Protein AF-A0A2V5PS67-F1 (afdb_monomer)

Secondary structure (DSSP, 8-state):
--SSTTTT-EEETTEEE-TTS-EEEEEEE-TTS-EEEEETTT-------SSTT-SSPPPGGGGGHHHHHHHHHHHHHHHHHHHHHHHEEEEEEESS-PPPTTS----THHHHTT----SS---GGG----EEE-SSS-EEEEEE-SSS-EEEE----PSPHHHHHHHHHHHHHHHHHHT--GGGT--TT--HHHHHHHHHHHHHHHHHHHHHHHHHHHHHHHHHHHHHHHHTSSPPPBTTB-TT---PPPPPPP-S-HHHHHHHHHHHHHTTSS-HHHHHHHHHSS-HHHHHHHHHHHHHHHHHHHHHHHHHH---HHHHHHHH---SSS-------PPPPPPPP-

Radius of gyration: 38.06 Å; Cα contacts (8 Å, |Δi|>4): 333; chains: 1; bounding box: 80×98×102 Å

Nearest PDB structures (foldseek):
  8hqo-assembly1_D  TM=4.189E-01  e=3.172E-02  Escherichia phage DT57C
  8vde-assembly1_P6  TM=3.430E-01  e=4.166E-01  Dubowvirus dv80alpha
  8q7d-assembly1_p  TM=3.245E-01  e=6.336E-01  Staphylococcus phage 812
  6roh-assembly1_C  TM=2.891E-01  e=8.323E+00  Saccharomyces cerevisiae S288C

Foldseek 3Di:
DCDDPLHPFDDDPQFTADPVLDGQWGWDQDPPRDTDIGGCVVDPQDEDDPDPNDRHHDQLLVVLVVLVVVLVVLVVVLVVLVVVLQQAFKEKEDQQLDDPPVFPWPFCVVVVVVDDDDPDPDDPRPDDWTWGDDPPGHIYIGHHDNDDIDIDGRDDCPVPVVVVVVSVVSVQVSCVSNVAGVCVVPVPPPDPVVVQVNLVSVQVVLVSSVVVVQVVVLVVVVVVQVVCCVVPVHPDDDPVDDPSPDGDQAAARDDDCLPVVVVVVVVCVVVVVDDCQVVCCHNPSDGSVVVVVVVVVVVVVLLVVLVVCCVVPVDDSVVSSCVVDVPDPDDPPDPPPDPDDDDDDD

pLDDT: mean 75.41, std 15.67, range [34.09, 92.81]

Sequence (346 aa):
VEDGEFKGAKIFDGVIMDRNSRAIGLRILGEGNDLQDISAFNADLAYEPRWSDQGRGIPRIAVSSLTWFDLQDIHDFTKAGVKRASNVGILIKNAEGEATNDANVITADEILDNGQEPIDGGSLSDRKVAVEELGQGGETYYLNSSEGEEMVPFHFKNPHPNTEAFIERAQRGAISSVGWFAELLDLKSTGRAPSRILTDLANQTIWARQRTGYRRWKRAVGYAIAKGMKIGQVPKNNDGFDPYLWEPGLPKPLQVDAGNDAQADRESLKLGTTTEAILAQKNHGLHRNEIKRIRAQEIRDNIALAKSIAEESGLPLERCLELIEQRSPNPIAQQQQKPAAKEPAK

Solvent-accessible surface area (backbone atoms only — not comparable to full-atom values): 20868 Å² total; per-residue (Å²): 67,92,65,70,99,55,50,77,28,50,71,53,100,48,29,28,23,44,98,82,72,43,77,53,26,37,51,44,78,46,91,88,78,45,77,45,80,42,48,43,88,84,45,81,88,89,63,68,76,90,54,97,84,58,85,69,52,74,62,45,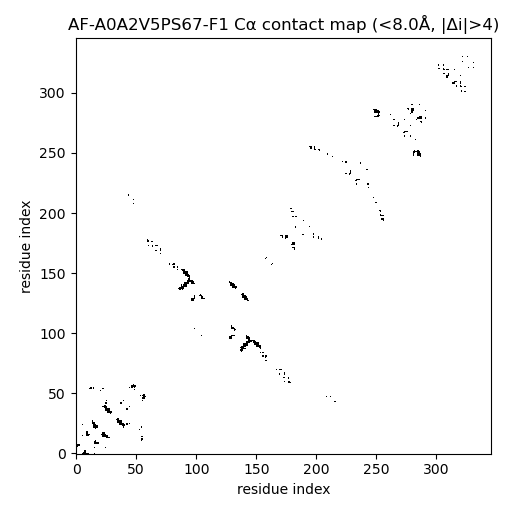60,64,79,27,43,68,59,52,51,52,52,51,52,53,50,52,52,50,52,52,49,47,55,52,48,72,39,42,49,38,33,40,26,29,68,80,8,66,67,66,92,88,53,81,61,83,49,72,71,72,57,62,76,68,74,74,80,81,93,60,99,65,76,76,82,82,69,61,73,33,58,42,77,50,99,77,81,30,36,34,41,26,36,67,26,98,76,58,76,46,81,42,73,62,80,72,67,66,89,36,75,68,55,53,55,49,50,49,53,52,50,38,56,40,38,41,43,66,67,45,61,49,59,79,79,49,56,88,88,57,53,80,69,62,50,49,55,52,36,52,54,50,40,51,51,51,47,56,52,46,59,63,45,47,61,51,49,51,51,54,52,50,50,51,50,55,51,31,34,74,75,62,80,35,82,69,75,46,103,88,44,60,84,80,80,68,77,86,65,49,76,48,60,72,74,91,55,65,69,65,53,52,52,56,50,53,50,32,46,76,72,62,80,48,53,68,54,59,47,29,18,53,76,70,33,37,44,42,68,57,56,51,51,52,52,56,47,52,52,52,51,50,52,53,51,18,48,54,50,20,71,76,69,73,47,58,52,70,61,38,40,47,73,76,48,79,85,50,101,62,75,86,73,70,83,72,80,73,77,79,80,76,79,83,83,131

Mean predicted aligned error: 15.32 Å

Structure (mmCIF, N/CA/C/O backbone):
data_AF-A0A2V5PS67-F1
#
_entry.id   AF-A0A2V5PS67-F1
#
loop_
_atom_site.group_PDB
_atom_site.id
_atom_site.type_symbol
_atom_site.label_atom_id
_atom_site.label_alt_id
_atom_site.label_comp_id
_atom_site.label_asym_id
_atom_site.label_entity_id
_atom_site.label_seq_id
_atom_site.pdbx_PDB_ins_code
_atom_site.Cartn_x
_atom_site.Cartn_y
_atom_site.Cartn_z
_atom_site.occupancy
_atom_site.B_iso_or_equiv
_atom_site.auth_seq_id
_atom_site.auth_comp_id
_atom_site.auth_asym_id
_atom_site.auth_atom_id
_atom_site.pdbx_PDB_model_num
ATOM 1 N N . VAL A 1 1 ? -15.542 -29.725 -10.218 1.00 76.25 1 VAL A N 1
ATOM 2 C CA . VAL A 1 1 ? -14.988 -30.548 -9.121 1.00 76.25 1 VAL A CA 1
ATOM 3 C C . VAL A 1 1 ? -15.577 -31.941 -9.246 1.00 76.25 1 VAL A C 1
ATOM 5 O O . VAL A 1 1 ? -16.801 -32.054 -9.291 1.00 76.25 1 VAL A O 1
ATOM 8 N N . GLU A 1 2 ? -14.733 -32.962 -9.374 1.00 74.19 2 GLU A N 1
ATOM 9 C CA . GLU A 1 2 ? -15.163 -34.340 -9.661 1.00 74.19 2 GLU A CA 1
ATOM 10 C C . GLU A 1 2 ? -15.593 -35.099 -8.396 1.00 74.19 2 GLU A C 1
ATOM 12 O O . GLU A 1 2 ? -16.614 -35.784 -8.433 1.00 74.19 2 GLU A O 1
ATOM 17 N N . ASP A 1 3 ? -14.927 -34.861 -7.258 1.00 75.69 3 ASP A N 1
ATOM 18 C CA . ASP A 1 3 ? -15.210 -35.501 -5.966 1.00 75.69 3 ASP A CA 1
ATOM 19 C C . ASP A 1 3 ? -15.031 -34.544 -4.770 1.00 75.69 3 ASP A C 1
ATOM 21 O O . ASP A 1 3 ? -14.487 -33.450 -4.910 1.00 75.69 3 ASP A O 1
ATOM 25 N N . GLY A 1 4 ? -15.514 -34.948 -3.588 1.00 81.38 4 GLY A N 1
ATOM 26 C CA . GLY A 1 4 ? -15.441 -34.169 -2.342 1.00 81.38 4 GLY A CA 1
ATOM 27 C C . GLY A 1 4 ? -16.683 -33.315 -2.044 1.00 81.38 4 GLY A C 1
ATOM 28 O O . GLY A 1 4 ? -17.718 -33.438 -2.700 1.00 81.38 4 GLY A O 1
ATOM 29 N N . GLU A 1 5 ? -16.580 -32.437 -1.039 1.00 81.38 5 GLU A N 1
ATOM 30 C CA . GLU A 1 5 ? -17.681 -31.581 -0.545 1.00 81.38 5 GLU A CA 1
ATOM 31 C C . GLU A 1 5 ? -18.246 -30.647 -1.631 1.00 81.38 5 GLU A C 1
ATOM 33 O O . GLU A 1 5 ? -19.424 -30.297 -1.616 1.00 81.38 5 GLU A O 1
ATOM 38 N N . PHE A 1 6 ? -17.428 -30.295 -2.626 1.00 86.06 6 PHE A N 1
ATOM 39 C CA . PHE A 1 6 ? -17.796 -29.383 -3.710 1.00 86.06 6 PHE A CA 1
ATOM 40 C C . PHE A 1 6 ? -18.158 -30.089 -5.024 1.00 86.06 6 PHE A C 1
ATOM 42 O O . PHE A 1 6 ? -18.120 -29.462 -6.086 1.00 86.06 6 PHE A O 1
ATOM 49 N N . LYS A 1 7 ? -18.482 -31.387 -4.997 1.00 86.00 7 LYS A N 1
ATOM 50 C CA . LYS A 1 7 ? -18.793 -32.174 -6.201 1.00 86.00 7 LYS A CA 1
ATOM 51 C C . LYS A 1 7 ? -19.848 -31.495 -7.085 1.00 86.00 7 LYS A C 1
ATOM 53 O O . LYS A 1 7 ? -20.908 -31.082 -6.624 1.00 86.00 7 LYS A O 1
ATOM 58 N N . GLY A 1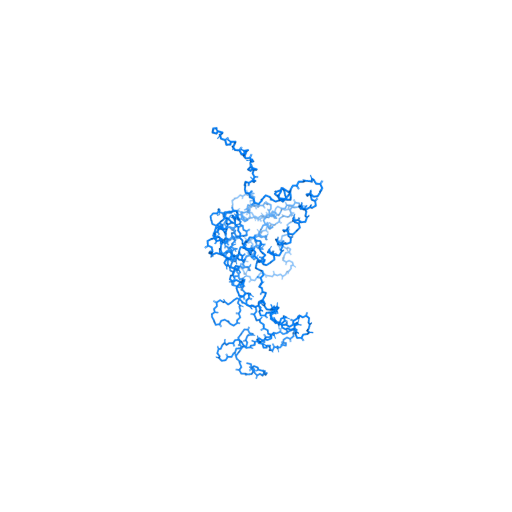 8 ? -19.550 -31.380 -8.380 1.00 84.88 8 GLY A N 1
ATOM 59 C CA . GLY A 1 8 ? -20.424 -30.727 -9.363 1.00 84.88 8 GLY A CA 1
ATOM 60 C C . GLY A 1 8 ? -20.312 -29.197 -9.435 1.00 84.88 8 GLY A C 1
ATOM 61 O O . GLY A 1 8 ? -20.903 -28.596 -10.333 1.00 84.88 8 GLY A O 1
ATOM 62 N N . ALA A 1 9 ? -19.529 -28.555 -8.562 1.00 89.00 9 ALA A N 1
ATOM 63 C CA . ALA A 1 9 ? -19.221 -27.129 -8.661 1.00 89.00 9 ALA A CA 1
ATOM 64 C C . ALA A 1 9 ? -18.224 -26.833 -9.797 1.00 89.00 9 ALA A C 1
ATOM 66 O O . ALA A 1 9 ? -17.384 -27.674 -10.152 1.00 89.00 9 ALA A O 1
ATOM 67 N N . LYS A 1 10 ? -18.291 -25.620 -10.357 1.00 89.44 10 LYS A N 1
ATOM 68 C CA . LYS A 1 10 ? -17.344 -25.147 -11.380 1.00 89.44 10 LYS A CA 1
ATOM 69 C C . LYS A 1 10 ? -16.094 -24.584 -10.709 1.00 89.44 10 LYS A C 1
ATOM 71 O O . LYS A 1 10 ? -16.182 -24.012 -9.630 1.00 89.44 10 LYS A O 1
ATOM 76 N N . ILE A 1 11 ? -14.938 -24.737 -11.349 1.00 89.00 11 ILE A N 1
ATOM 77 C CA . ILE A 1 11 ? -13.674 -24.162 -10.874 1.00 89.00 11 ILE A CA 1
ATOM 78 C C . ILE A 1 11 ? -13.176 -23.178 -11.922 1.00 89.00 11 ILE A C 1
ATOM 80 O O . ILE A 1 11 ? -13.188 -23.496 -13.108 1.00 89.00 11 ILE A O 1
ATOM 84 N N . PHE A 1 12 ? -12.732 -22.009 -11.476 1.00 87.00 12 PHE A N 1
ATOM 85 C CA . PHE A 1 12 ? -12.104 -20.994 -12.314 1.00 87.00 12 PHE A CA 1
ATOM 86 C C . PHE A 1 12 ? -10.938 -20.374 -11.542 1.00 87.00 12 PHE A C 1
ATOM 88 O O . PHE A 1 12 ? -11.132 -19.919 -10.416 1.00 87.00 12 PHE A O 1
ATOM 95 N N . ASP A 1 13 ? -9.728 -20.404 -12.102 1.00 83.69 13 ASP A N 1
ATOM 96 C CA . ASP A 1 13 ? -8.507 -19.833 -11.504 1.00 83.69 13 ASP A CA 1
ATOM 97 C C . ASP A 1 13 ? -8.255 -20.214 -10.028 1.00 83.69 13 ASP A C 1
ATOM 99 O O . ASP A 1 13 ? -7.767 -19.419 -9.216 1.00 83.69 13 ASP A O 1
ATOM 103 N N . GLY A 1 14 ? -8.594 -21.456 -9.664 1.00 87.12 14 GLY A N 1
ATOM 104 C CA . GLY A 1 14 ? -8.456 -21.986 -8.301 1.00 87.12 14 GLY A CA 1
ATOM 105 C C . GLY A 1 14 ? -9.576 -21.581 -7.334 1.00 87.12 14 GLY A C 1
ATOM 106 O O . GLY A 1 14 ? -9.510 -21.914 -6.155 1.00 87.12 14 GLY A O 1
ATOM 107 N N . VAL A 1 15 ? -10.620 -20.897 -7.805 1.00 90.31 15 VAL A N 1
ATOM 108 C CA . VAL A 1 15 ? -11.820 -20.570 -7.026 1.00 90.31 15 VAL A CA 1
ATOM 109 C C . VAL A 1 15 ? -12.952 -21.505 -7.426 1.00 90.31 15 VAL A C 1
ATOM 111 O O . VAL A 1 15 ? -13.279 -21.652 -8.604 1.00 90.31 15 VAL A O 1
ATOM 114 N N . ILE A 1 16 ? -13.553 -22.147 -6.431 1.00 91.75 16 ILE A N 1
ATOM 115 C CA . ILE A 1 16 ? -14.688 -23.047 -6.605 1.00 91.75 16 ILE A CA 1
ATOM 116 C C . ILE A 1 16 ? -15.966 -22.220 -6.494 1.00 91.75 16 ILE A C 1
ATOM 118 O O . ILE A 1 16 ? -16.183 -21.526 -5.496 1.00 91.75 16 ILE A O 1
ATOM 122 N N . MET A 1 17 ? -16.810 -22.293 -7.519 1.00 91.00 17 MET A N 1
ATOM 123 C CA . MET A 1 17 ? -18.031 -21.509 -7.653 1.00 91.00 17 MET A CA 1
ATOM 124 C C . MET A 1 17 ? -19.282 -22.379 -7.739 1.00 91.00 17 MET A C 1
ATOM 126 O O . MET A 1 17 ? -19.315 -23.401 -8.430 1.00 91.00 17 MET A O 1
ATOM 130 N N . ASP A 1 18 ? -20.338 -21.911 -7.080 1.00 89.62 18 ASP A N 1
ATOM 131 C CA . ASP A 1 18 ? -21.690 -22.449 -7.232 1.00 89.62 18 ASP A CA 1
ATOM 132 C C . ASP A 1 18 ? -22.306 -22.049 -8.594 1.00 89.62 18 ASP A C 1
ATOM 134 O O . ASP A 1 18 ? -21.769 -21.215 -9.326 1.00 89.62 18 ASP A O 1
ATOM 138 N N . ARG A 1 19 ? -23.475 -22.601 -8.933 1.00 86.19 19 ARG A N 1
ATOM 139 C CA . ARG A 1 19 ? -24.254 -22.314 -10.150 1.00 86.19 19 ARG A CA 1
ATOM 140 C C . ARG A 1 19 ? -24.546 -20.825 -10.354 1.00 86.19 19 ARG A C 1
ATOM 142 O O . ARG A 1 19 ? -24.673 -20.390 -11.492 1.00 86.19 19 ARG A O 1
ATOM 149 N N . ASN A 1 20 ? -24.608 -20.058 -9.266 1.00 86.62 20 ASN A N 1
ATOM 150 C CA . ASN A 1 20 ? -24.820 -18.608 -9.269 1.00 86.62 20 ASN A CA 1
ATOM 151 C C . ASN A 1 20 ? -23.510 -17.790 -9.311 1.00 86.62 20 ASN A C 1
ATOM 153 O O . ASN A 1 20 ? -23.520 -16.619 -8.935 1.00 86.62 20 ASN A O 1
ATOM 157 N N . SER A 1 21 ? -22.375 -18.400 -9.672 1.00 84.38 21 SER A N 1
ATOM 158 C CA . SER A 1 21 ? -21.042 -17.767 -9.703 1.00 84.38 21 SER A CA 1
ATOM 159 C C . SER A 1 21 ? -20.587 -17.176 -8.361 1.00 84.38 21 SER A C 1
ATOM 161 O O . SER A 1 21 ? -19.807 -16.229 -8.303 1.00 84.38 21 SER A O 1
ATOM 163 N N . ARG A 1 22 ? -21.074 -17.731 -7.245 1.00 85.25 22 ARG A N 1
ATOM 164 C CA . ARG A 1 22 ? -20.631 -17.352 -5.895 1.00 85.25 22 ARG A CA 1
ATOM 165 C C . ARG A 1 22 ? -19.455 -18.225 -5.481 1.00 85.25 22 ARG A C 1
ATOM 167 O O . ARG A 1 22 ? -19.545 -19.444 -5.607 1.00 85.25 22 ARG A O 1
ATOM 174 N N . ALA A 1 23 ? -18.394 -17.618 -4.953 1.00 87.81 23 ALA A N 1
ATOM 175 C CA . ALA A 1 23 ? -17.249 -18.347 -4.416 1.00 87.81 23 ALA A CA 1
ATOM 176 C C . ALA A 1 23 ? -17.651 -19.133 -3.154 1.00 87.81 23 ALA A C 1
ATOM 178 O O . ALA A 1 23 ? -18.039 -18.539 -2.147 1.00 87.81 23 ALA A O 1
ATOM 179 N N . ILE A 1 24 ? -17.558 -20.461 -3.222 1.00 90.62 24 ILE A N 1
ATOM 180 C CA . ILE A 1 24 ? -17.893 -21.395 -2.131 1.00 90.62 24 ILE A CA 1
ATOM 181 C C . ILE A 1 24 ? -16.659 -22.098 -1.557 1.00 90.62 24 ILE A C 1
ATOM 183 O O . ILE A 1 24 ? -16.682 -22.547 -0.413 1.00 90.62 24 ILE A O 1
ATOM 187 N N . GLY A 1 25 ? -15.559 -22.137 -2.309 1.00 91.31 25 GLY A N 1
ATOM 188 C CA . GLY A 1 25 ? -14.311 -22.753 -1.877 1.00 91.31 25 GLY A CA 1
ATOM 189 C C . GLY A 1 25 ? -13.107 -22.266 -2.672 1.00 91.31 25 GLY A C 1
ATOM 190 O O . GLY A 1 25 ? -13.237 -21.557 -3.672 1.00 91.31 25 GLY A O 1
ATOM 191 N N . LEU A 1 26 ? -11.928 -22.652 -2.209 1.00 91.56 26 LEU A N 1
ATOM 192 C CA . LEU A 1 26 ? -10.635 -22.390 -2.823 1.00 91.56 26 LEU A CA 1
ATOM 193 C C . LEU A 1 26 ? -9.915 -23.720 -3.001 1.00 91.56 26 LEU A C 1
ATOM 195 O O . LEU A 1 26 ? -9.886 -24.530 -2.081 1.00 91.56 26 LEU A O 1
ATOM 199 N N . ARG A 1 27 ? -9.311 -23.916 -4.167 1.00 90.50 27 ARG A N 1
ATOM 200 C CA . ARG A 1 27 ? -8.404 -25.026 -4.434 1.00 90.50 27 ARG A CA 1
ATOM 201 C C . ARG A 1 27 ? -6.979 -24.527 -4.270 1.00 90.50 27 ARG A C 1
ATOM 203 O O . ARG A 1 27 ? -6.533 -23.667 -5.031 1.00 90.50 27 ARG A O 1
ATOM 210 N N . ILE A 1 28 ? -6.290 -25.046 -3.265 1.00 88.56 28 ILE A N 1
ATOM 211 C CA . ILE A 1 28 ? -4.896 -24.720 -2.976 1.00 88.56 28 ILE A CA 1
ATOM 212 C C . ILE A 1 28 ? -4.026 -25.873 -3.469 1.00 88.56 28 ILE A C 1
ATOM 214 O O . ILE A 1 28 ? -4.320 -27.038 -3.207 1.00 88.56 28 ILE A O 1
ATOM 218 N N . LEU A 1 29 ? -2.976 -25.527 -4.209 1.00 89.56 29 LEU A N 1
ATOM 219 C CA . LEU A 1 29 ? -1.935 -26.458 -4.625 1.00 89.56 29 LEU A CA 1
ATOM 220 C C . LEU A 1 29 ? -0.883 -26.523 -3.512 1.00 89.56 29 LEU A C 1
ATOM 222 O O . LEU A 1 29 ? -0.309 -25.492 -3.156 1.00 89.56 29 LEU A O 1
ATOM 226 N N . GLY A 1 30 ? -0.675 -27.708 -2.948 1.00 84.94 30 GLY A N 1
ATOM 227 C CA . GLY A 1 30 ? 0.396 -27.996 -2.001 1.00 84.94 30 GLY A CA 1
ATOM 228 C C . GLY A 1 30 ? 1.729 -28.278 -2.696 1.00 84.94 30 GLY A C 1
ATOM 229 O O . GLY A 1 30 ? 1.821 -28.360 -3.924 1.00 84.94 30 GLY A O 1
ATOM 230 N N . GLU A 1 31 ? 2.780 -28.446 -1.897 1.00 80.31 31 GLU A N 1
ATOM 231 C CA . GLU A 1 31 ? 4.065 -28.944 -2.389 1.00 80.31 31 GLU A CA 1
ATOM 232 C C . GLU A 1 31 ? 3.882 -30.387 -2.888 1.00 80.31 31 GLU A C 1
ATOM 234 O O . GLU A 1 31 ? 3.388 -31.235 -2.154 1.00 80.31 31 GLU A O 1
ATOM 239 N N . GLY A 1 32 ? 4.232 -30.665 -4.150 1.00 80.38 32 GLY A N 1
ATOM 240 C CA . GLY A 1 32 ? 4.088 -32.002 -4.748 1.00 80.38 32 GLY A CA 1
ATOM 241 C C . GLY A 1 32 ? 2.852 -32.225 -5.631 1.00 80.38 32 GLY A C 1
ATOM 242 O O . GLY A 1 32 ? 2.568 -33.366 -5.972 1.00 80.38 32 GLY A O 1
ATOM 243 N N . ASN A 1 33 ? 2.154 -31.162 -6.051 1.00 80.56 33 ASN A N 1
ATOM 244 C CA . ASN A 1 33 ? 0.907 -31.210 -6.841 1.00 80.56 33 ASN A CA 1
ATOM 245 C C . ASN A 1 33 ? -0.323 -31.763 -6.104 1.00 80.56 33 ASN A C 1
ATOM 247 O O . ASN A 1 33 ? -1.362 -31.992 -6.729 1.00 80.56 33 ASN A O 1
ATOM 251 N N . ASP A 1 34 ? -0.251 -31.901 -4.783 1.00 86.75 34 ASP A N 1
ATOM 252 C CA . ASP A 1 34 ? -1.418 -32.244 -3.982 1.00 86.75 34 ASP A CA 1
ATOM 253 C C . ASP A 1 34 ? -2.443 -31.107 -4.030 1.00 86.75 34 ASP A C 1
ATOM 255 O O . ASP A 1 34 ? -2.136 -29.937 -3.788 1.00 86.75 34 ASP A O 1
ATOM 259 N N . LEU A 1 35 ? -3.685 -31.445 -4.371 1.00 86.69 35 LEU A N 1
ATOM 260 C CA . LEU A 1 35 ? -4.786 -30.492 -4.451 1.00 86.69 35 LEU A CA 1
ATOM 261 C C . LEU A 1 35 ? -5.630 -30.586 -3.186 1.00 86.69 35 LEU A C 1
ATOM 263 O O . LEU A 1 35 ? -6.224 -31.627 -2.906 1.00 86.69 35 LEU A O 1
ATOM 267 N N . GLN A 1 36 ? -5.736 -29.477 -2.458 1.00 88.06 36 GLN A N 1
ATOM 268 C CA . GLN A 1 36 ? -6.613 -29.371 -1.301 1.00 88.06 36 GLN A CA 1
ATOM 269 C C . GLN A 1 36 ? -7.729 -28.362 -1.563 1.00 88.06 36 GLN A C 1
ATOM 271 O O . GLN A 1 36 ? -7.484 -27.174 -1.786 1.00 88.06 36 GLN A O 1
ATOM 276 N N . ASP A 1 37 ? -8.969 -28.836 -1.484 1.00 90.75 37 ASP A N 1
ATOM 277 C CA . ASP A 1 37 ? -10.151 -27.985 -1.558 1.00 90.75 37 ASP A CA 1
ATOM 278 C C . ASP A 1 37 ? -10.540 -27.521 -0.149 1.00 90.75 37 ASP A C 1
ATOM 280 O O . ASP A 1 37 ? -10.793 -28.323 0.749 1.00 90.75 37 ASP A O 1
ATOM 284 N N . ILE A 1 38 ? -10.581 -26.205 0.054 1.00 90.06 38 ILE A N 1
ATOM 285 C CA . ILE A 1 38 ? -10.892 -25.560 1.329 1.00 90.06 38 ILE A CA 1
ATOM 286 C C . ILE A 1 38 ? -12.151 -24.716 1.169 1.00 90.06 38 ILE A C 1
ATOM 288 O O . ILE A 1 38 ? -12.284 -23.922 0.241 1.00 90.06 38 ILE A O 1
ATOM 292 N N . SER A 1 39 ? -13.072 -24.843 2.120 1.00 89.56 39 SER A N 1
ATOM 293 C CA . SER A 1 39 ? -14.287 -24.032 2.159 1.00 89.56 39 SER A CA 1
ATOM 294 C C . SER A 1 39 ? -14.000 -22.538 2.346 1.00 89.56 39 SER A C 1
ATOM 296 O O . SER A 1 39 ? -13.188 -22.149 3.189 1.00 89.56 39 SER A O 1
ATOM 298 N N . ALA A 1 40 ? -14.739 -21.680 1.635 1.00 85.62 40 ALA A N 1
ATOM 299 C CA . ALA A 1 40 ? -14.666 -20.219 1.771 1.00 85.62 40 ALA A CA 1
ATOM 300 C C . ALA A 1 40 ? -15.131 -19.712 3.156 1.00 85.62 40 ALA A C 1
ATOM 302 O O . ALA A 1 40 ? -14.932 -18.547 3.519 1.00 85.62 40 ALA A O 1
ATOM 303 N N . PHE A 1 41 ? -15.741 -20.583 3.967 1.00 82.62 41 PHE A N 1
ATOM 304 C CA . PHE A 1 41 ? -15.976 -20.307 5.384 1.00 82.62 41 PHE A CA 1
ATOM 305 C C . PHE A 1 41 ? -14.671 -20.288 6.188 1.00 82.62 41 PHE A C 1
ATOM 307 O O . PHE A 1 41 ? -14.502 -19.413 7.041 1.00 82.62 41 PHE A O 1
ATOM 314 N N . ASN A 1 42 ? -13.746 -21.195 5.866 1.00 84.81 42 ASN A N 1
ATOM 315 C CA . ASN A 1 42 ? -12.487 -21.404 6.582 1.00 84.81 42 ASN A CA 1
ATOM 316 C C . ASN A 1 42 ? -11.314 -20.608 5.992 1.00 84.81 42 ASN A C 1
ATOM 318 O O . ASN A 1 42 ? -10.306 -20.429 6.671 1.00 84.81 42 ASN A O 1
ATOM 322 N N . ALA A 1 43 ? -11.445 -20.105 4.763 1.00 85.06 43 ALA A N 1
ATOM 323 C CA . ALA A 1 43 ? -10.434 -19.287 4.103 1.00 85.06 43 ALA A CA 1
ATOM 324 C C . ALA A 1 43 ? -11.046 -18.029 3.470 1.00 85.06 43 ALA A C 1
ATOM 326 O O . ALA A 1 43 ? -12.147 -18.063 2.925 1.00 85.06 43 ALA A O 1
ATOM 327 N N . ASP A 1 44 ? -10.320 -16.911 3.524 1.00 83.62 44 ASP A N 1
ATOM 328 C CA . ASP A 1 44 ? -10.710 -15.650 2.888 1.00 83.62 44 ASP A CA 1
ATOM 329 C C . ASP A 1 44 ? -9.680 -15.269 1.818 1.00 83.62 44 ASP A C 1
ATOM 331 O O . ASP A 1 44 ? -8.516 -15.019 2.128 1.00 83.62 44 ASP A O 1
ATOM 335 N N . LEU A 1 45 ? -10.094 -15.221 0.547 1.00 85.38 45 LEU A N 1
ATOM 336 C CA . LEU A 1 45 ? -9.185 -14.878 -0.548 1.00 85.38 45 LEU A CA 1
ATOM 337 C C . LEU A 1 45 ? -8.963 -13.364 -0.619 1.00 85.38 45 LEU A C 1
ATOM 339 O O . LEU A 1 45 ? -9.804 -12.628 -1.137 1.00 85.38 45 LEU A O 1
ATOM 343 N N . ALA A 1 46 ? -7.817 -12.935 -0.094 1.00 84.75 46 ALA A N 1
ATOM 344 C CA . ALA A 1 46 ? -7.097 -11.667 -0.262 1.00 84.75 46 ALA A CA 1
ATOM 345 C C . ALA A 1 46 ? -7.054 -11.048 -1.671 1.00 84.75 46 ALA A C 1
ATOM 347 O O . ALA A 1 46 ? -6.064 -11.279 -2.354 1.00 84.75 46 ALA A O 1
ATOM 348 N N . TYR A 1 47 ? -8.034 -10.260 -2.133 1.00 86.00 47 TYR A N 1
ATOM 349 C CA . TYR A 1 47 ? -7.891 -9.547 -3.413 1.00 86.00 47 TYR A CA 1
ATOM 350 C C . TYR A 1 47 ? -8.720 -8.263 -3.564 1.00 86.00 47 TYR A C 1
ATOM 352 O O . TYR A 1 47 ? -9.692 -8.034 -2.834 1.00 86.00 47 TYR A O 1
ATOM 360 N N . GLU A 1 48 ? -8.310 -7.449 -4.540 1.00 82.31 48 GLU A N 1
ATOM 361 C CA . GLU A 1 48 ? -8.972 -6.223 -4.986 1.00 82.31 48 GLU A CA 1
ATOM 362 C C . GLU A 1 48 ? -9.760 -6.498 -6.287 1.00 82.31 48 GLU A C 1
ATOM 364 O O . GLU A 1 48 ? -9.138 -6.752 -7.321 1.00 82.31 48 GLU A O 1
ATOM 369 N N . PRO A 1 49 ? -11.107 -6.515 -6.255 1.00 81.88 49 PRO A N 1
ATOM 370 C CA . PRO A 1 49 ? -11.922 -6.785 -7.438 1.00 81.88 49 PRO A CA 1
ATOM 371 C C . PRO A 1 49 ? -11.905 -5.593 -8.400 1.00 81.88 49 PRO A C 1
ATOM 373 O O . PRO A 1 49 ? -12.123 -4.454 -7.983 1.00 81.88 49 PRO A O 1
ATOM 376 N N . ARG A 1 50 ? -11.694 -5.858 -9.692 1.00 81.50 50 ARG A N 1
ATOM 377 C CA . ARG A 1 50 ? -11.786 -4.850 -10.763 1.00 81.50 50 ARG A CA 1
ATOM 378 C C . ARG A 1 50 ? -13.106 -4.936 -11.527 1.00 81.50 50 ARG A C 1
ATOM 380 O O . ARG A 1 50 ? -13.619 -3.914 -11.975 1.00 81.50 50 ARG A O 1
ATOM 387 N N . TRP A 1 51 ? -13.652 -6.143 -11.637 1.00 83.62 51 TRP A N 1
ATOM 388 C CA . TRP A 1 51 ? -14.922 -6.436 -12.298 1.00 83.62 51 TRP A CA 1
ATOM 389 C C . TRP A 1 51 ? -15.875 -7.157 -11.347 1.00 83.62 51 TRP A C 1
ATOM 391 O O . TRP A 1 51 ? -15.455 -7.729 -10.340 1.00 83.62 51 TRP A O 1
ATOM 401 N N . SER A 1 52 ? -17.172 -7.100 -11.644 1.00 80.19 52 SER A N 1
ATOM 402 C CA . SER A 1 52 ? -18.227 -7.662 -10.791 1.00 80.19 52 SER A CA 1
ATOM 403 C C . SER A 1 52 ? -18.275 -9.191 -10.785 1.00 80.19 52 SER A C 1
ATOM 405 O O . SER A 1 52 ? -18.808 -9.775 -9.847 1.00 80.19 52 SER A O 1
ATOM 407 N N . ASP A 1 53 ? -17.744 -9.833 -11.820 1.00 79.94 53 ASP A N 1
ATOM 408 C CA . ASP A 1 53 ? -17.748 -11.282 -12.051 1.00 79.94 53 ASP A CA 1
ATOM 409 C C . ASP A 1 53 ? -16.411 -11.955 -11.701 1.00 79.94 53 ASP A C 1
ATOM 411 O O . ASP A 1 53 ? -16.235 -13.160 -11.876 1.00 79.94 53 ASP A O 1
ATOM 415 N N . GLN A 1 54 ? -15.458 -11.186 -11.177 1.00 81.88 54 GLN A N 1
ATOM 416 C CA . GLN A 1 54 ? -14.116 -11.668 -10.904 1.00 81.88 54 GLN A CA 1
ATOM 417 C C . GLN A 1 54 ? -14.085 -12.557 -9.651 1.00 81.88 54 GLN A C 1
ATOM 419 O O . GLN A 1 54 ? -14.360 -12.099 -8.547 1.00 81.88 54 GLN A O 1
ATOM 424 N N . GLY A 1 55 ? -13.692 -13.826 -9.803 1.00 80.94 55 GLY A N 1
ATOM 425 C CA . GLY A 1 55 ? -13.499 -14.747 -8.673 1.00 80.94 55 GLY A CA 1
ATOM 426 C C . GLY A 1 55 ? -12.181 -14.537 -7.914 1.00 80.94 55 GLY A C 1
ATOM 427 O O . GLY A 1 55 ? -12.107 -14.811 -6.716 1.00 80.94 55 GLY A O 1
ATOM 428 N N . ARG A 1 56 ? -11.147 -14.022 -8.595 1.00 86.44 56 ARG A N 1
ATOM 429 C CA . ARG A 1 56 ? -9.773 -13.856 -8.091 1.00 86.44 56 ARG A CA 1
ATOM 430 C C . ARG A 1 56 ? -9.142 -12.582 -8.639 1.00 86.44 56 ARG A C 1
ATOM 432 O O . ARG A 1 56 ? -9.301 -12.278 -9.815 1.00 86.44 56 ARG A O 1
ATOM 439 N N . GLY A 1 57 ? -8.396 -11.850 -7.815 1.00 86.75 57 GLY A N 1
ATOM 440 C CA . GLY A 1 57 ? -7.738 -10.620 -8.261 1.00 86.75 57 GLY A CA 1
ATOM 441 C C . GLY A 1 57 ? -6.535 -10.871 -9.159 1.00 86.75 57 GLY A C 1
ATOM 442 O O . GLY A 1 57 ? -5.798 -11.840 -8.983 1.00 86.75 57 GLY A O 1
ATOM 443 N N . ILE A 1 58 ? -6.320 -9.941 -10.084 1.00 87.12 58 ILE A N 1
ATOM 444 C CA . ILE A 1 58 ? -5.124 -9.887 -10.922 1.00 87.12 58 ILE A CA 1
ATOM 445 C C . ILE A 1 58 ? -4.101 -8.993 -10.212 1.00 87.12 58 ILE A C 1
ATOM 447 O O . ILE A 1 58 ? -4.448 -7.866 -9.840 1.00 87.12 58 ILE A O 1
ATOM 451 N N . PRO A 1 59 ? -2.851 -9.448 -10.009 1.00 86.62 59 PRO A N 1
ATOM 452 C CA . PRO A 1 59 ? -1.808 -8.599 -9.453 1.00 86.62 59 PRO A CA 1
ATOM 453 C C . PRO A 1 59 ? -1.619 -7.352 -10.320 1.00 86.62 59 PRO A C 1
ATOM 455 O O . PRO A 1 59 ? -1.438 -7.451 -11.529 1.00 86.62 59 PRO A O 1
ATOM 458 N N . ARG A 1 60 ? -1.626 -6.165 -9.709 1.00 85.56 60 ARG A N 1
ATOM 459 C CA . ARG A 1 60 ? -1.509 -4.896 -10.449 1.00 85.56 60 ARG A CA 1
ATOM 460 C C . ARG A 1 60 ? -0.214 -4.792 -11.265 1.00 85.56 60 ARG A C 1
ATOM 462 O O . ARG A 1 60 ? -0.241 -4.309 -12.389 1.00 85.56 60 ARG A O 1
ATOM 469 N N . ILE A 1 61 ? 0.886 -5.327 -10.732 1.00 86.69 61 ILE A N 1
ATOM 470 C CA . ILE A 1 61 ? 2.189 -5.386 -11.417 1.00 86.69 61 ILE A CA 1
ATOM 471 C C . ILE A 1 61 ? 2.125 -6.278 -12.666 1.00 86.69 61 ILE A C 1
ATOM 473 O O . ILE A 1 61 ? 2.783 -5.990 -13.659 1.00 86.69 61 ILE A O 1
ATOM 477 N N . ALA A 1 62 ? 1.291 -7.327 -12.663 1.00 88.31 62 ALA A N 1
ATOM 478 C CA . ALA A 1 62 ? 1.194 -8.241 -13.800 1.00 88.31 62 ALA A CA 1
ATOM 479 C C . ALA A 1 62 ? 0.712 -7.530 -15.077 1.00 88.31 62 ALA A C 1
ATOM 481 O O . ALA A 1 62 ? 1.120 -7.910 -16.170 1.00 88.31 62 ALA A O 1
ATOM 482 N N . VAL A 1 63 ? -0.082 -6.459 -14.937 1.00 86.88 63 VAL A N 1
ATOM 483 C CA . VAL A 1 63 ? -0.611 -5.661 -16.057 1.00 86.88 63 VAL A CA 1
ATOM 484 C C . VAL A 1 63 ? 0.497 -4.959 -16.854 1.00 86.88 63 VAL A C 1
ATOM 486 O O . VAL A 1 63 ? 0.314 -4.702 -18.037 1.00 86.88 63 VAL A O 1
ATOM 489 N N . SER A 1 64 ? 1.643 -4.667 -16.233 1.00 90.19 64 SER A N 1
ATOM 490 C CA . SER A 1 64 ? 2.798 -4.014 -16.871 1.00 90.19 64 SER A CA 1
ATOM 491 C C . SER A 1 64 ? 4.055 -4.884 -16.878 1.00 90.19 64 SER A C 1
ATOM 493 O O . SER A 1 64 ? 5.148 -4.380 -17.116 1.00 90.19 64 SER A O 1
ATOM 495 N N . SER A 1 65 ? 3.920 -6.185 -16.613 1.00 91.25 65 SER A N 1
ATOM 496 C CA . SER A 1 65 ? 5.056 -7.110 -16.488 1.00 91.25 65 SER A CA 1
ATOM 497 C C . SER A 1 65 ? 5.989 -7.089 -17.703 1.00 91.25 65 SER A C 1
ATOM 499 O O . SER A 1 65 ? 7.198 -7.014 -17.524 1.00 91.25 65 SER A O 1
ATOM 501 N N . LEU A 1 66 ? 5.439 -7.056 -18.920 1.00 91.38 66 LEU A N 1
ATOM 502 C CA . LEU A 1 66 ? 6.223 -6.931 -20.155 1.00 91.38 66 LEU A CA 1
ATOM 503 C C . LEU A 1 66 ? 7.059 -5.647 -20.177 1.00 91.38 66 LEU A C 1
ATOM 505 O O . LEU A 1 66 ? 8.252 -5.701 -20.427 1.00 91.38 66 LEU A O 1
ATOM 509 N N . THR A 1 67 ? 6.470 -4.511 -19.797 1.00 90.69 67 THR A N 1
ATOM 510 C CA . THR A 1 67 ? 7.194 -3.235 -19.709 1.00 90.69 67 THR A CA 1
ATOM 511 C C . THR A 1 67 ? 8.308 -3.275 -18.663 1.00 90.69 67 THR A C 1
ATOM 513 O O . THR A 1 67 ? 9.346 -2.650 -18.857 1.00 90.69 67 THR A O 1
ATOM 516 N N . TRP A 1 68 ? 8.121 -4.002 -17.557 1.00 89.94 68 TRP A N 1
ATOM 517 C CA . TRP A 1 68 ? 9.187 -4.204 -16.571 1.00 89.94 68 TRP A CA 1
ATOM 518 C C . TRP A 1 68 ? 10.340 -5.044 -17.126 1.00 89.94 68 TRP A C 1
ATOM 520 O O . TRP A 1 68 ? 11.492 -4.697 -16.873 1.00 89.94 68 TRP A O 1
ATOM 530 N N . PHE A 1 69 ? 10.045 -6.096 -17.895 1.00 92.38 69 PHE A N 1
ATOM 531 C CA . PHE A 1 69 ? 11.074 -6.891 -18.570 1.00 92.38 69 PHE A CA 1
ATOM 532 C C . PHE A 1 69 ? 11.816 -6.069 -19.627 1.00 92.38 69 PHE A C 1
ATOM 534 O O . PHE A 1 69 ? 13.041 -6.018 -19.596 1.00 92.38 69 PHE A O 1
ATOM 541 N N . ASP A 1 70 ? 11.097 -5.317 -20.462 1.00 91.38 70 ASP A N 1
ATOM 542 C CA . ASP A 1 70 ? 11.710 -4.439 -21.463 1.00 91.38 70 ASP A CA 1
ATOM 543 C C . ASP A 1 70 ? 12.640 -3.402 -20.810 1.00 91.38 70 ASP A C 1
ATOM 545 O O . ASP A 1 70 ? 13.734 -3.131 -21.300 1.00 91.38 70 ASP A O 1
ATOM 549 N N . LEU A 1 71 ? 12.231 -2.818 -19.676 1.00 90.50 71 LEU A N 1
ATOM 550 C CA . LEU A 1 71 ? 13.058 -1.870 -18.923 1.00 90.50 71 LEU A CA 1
ATOM 551 C C . LEU A 1 71 ? 14.338 -2.511 -18.376 1.00 90.50 71 LEU A C 1
ATOM 553 O O . LEU A 1 71 ? 15.383 -1.856 -18.370 1.00 90.50 71 LEU A O 1
ATOM 557 N N . GLN A 1 72 ? 14.259 -3.761 -17.915 1.00 92.69 72 GLN A N 1
ATOM 558 C CA . GLN A 1 72 ? 15.423 -4.518 -17.464 1.00 92.69 72 GLN A CA 1
ATOM 559 C C . GLN A 1 72 ? 16.387 -4.773 -18.629 1.00 92.69 72 GLN A C 1
ATOM 561 O O . GLN A 1 72 ? 17.574 -4.465 -18.513 1.00 92.69 72 GLN A O 1
ATOM 566 N N . ASP A 1 73 ? 15.870 -5.233 -19.767 1.00 92.50 73 ASP A N 1
ATOM 567 C CA . ASP A 1 73 ? 16.668 -5.505 -20.962 1.00 92.50 73 ASP A CA 1
ATOM 568 C C . ASP A 1 73 ? 17.341 -4.232 -21.490 1.00 92.50 73 ASP A C 1
ATOM 570 O O . ASP A 1 73 ? 18.547 -4.210 -21.745 1.00 92.50 73 ASP A O 1
ATOM 574 N N . ILE A 1 74 ? 16.596 -3.124 -21.590 1.00 90.19 74 ILE A N 1
ATOM 575 C CA . ILE A 1 74 ? 17.141 -1.819 -21.995 1.00 90.19 74 ILE A CA 1
ATOM 576 C C . ILE A 1 74 ? 18.271 -1.394 -21.058 1.00 90.19 74 ILE A C 1
ATOM 578 O O . ILE A 1 74 ? 19.305 -0.903 -21.521 1.00 90.19 74 ILE A O 1
ATOM 582 N N . HIS A 1 75 ? 18.093 -1.565 -19.748 1.00 89.00 75 HIS A N 1
ATOM 583 C CA . HIS A 1 75 ? 19.113 -1.221 -18.767 1.00 89.00 75 HIS A CA 1
ATOM 584 C C . HIS A 1 75 ? 20.382 -2.068 -18.953 1.00 89.00 75 HIS A C 1
ATOM 586 O O . HIS A 1 75 ? 21.490 -1.521 -18.975 1.00 89.00 75 HIS A O 1
ATOM 592 N N . ASP A 1 76 ? 20.237 -3.377 -19.155 1.00 91.38 76 ASP A N 1
ATOM 593 C CA . ASP A 1 76 ? 21.363 -4.292 -19.336 1.00 91.38 76 ASP A CA 1
ATOM 594 C C . ASP A 1 76 ? 22.112 -4.034 -20.651 1.00 91.38 76 ASP A C 1
ATOM 596 O O . ASP A 1 76 ? 23.345 -3.941 -20.648 1.00 91.38 76 ASP A O 1
ATOM 600 N N . PHE A 1 77 ? 21.398 -3.791 -21.755 1.00 88.25 77 PHE A N 1
ATOM 601 C CA . PHE A 1 77 ? 22.011 -3.409 -23.029 1.00 88.25 77 PHE A CA 1
ATOM 602 C C . PHE A 1 77 ? 22.695 -2.046 -22.968 1.00 88.25 77 PHE A C 1
ATOM 604 O O . PHE A 1 77 ? 23.795 -1.885 -23.501 1.00 88.25 77 PHE A O 1
ATOM 611 N N . THR A 1 78 ? 22.097 -1.070 -22.282 1.00 87.00 78 THR A N 1
ATOM 612 C CA . THR A 1 78 ? 22.711 0.253 -22.106 1.00 87.00 78 THR A CA 1
ATOM 613 C C . THR A 1 78 ? 23.998 0.132 -21.295 1.00 87.00 78 THR A C 1
ATOM 615 O O . THR A 1 78 ? 25.028 0.682 -21.682 1.00 87.00 78 THR A O 1
ATOM 618 N N . LYS A 1 79 ? 23.985 -0.655 -20.214 1.00 87.19 79 LYS A N 1
ATOM 619 C CA . LYS A 1 79 ? 25.170 -0.923 -19.393 1.00 87.19 79 LYS A CA 1
ATOM 620 C C . LYS A 1 79 ? 26.264 -1.638 -20.183 1.00 87.19 79 LYS A C 1
ATOM 622 O O . LYS A 1 79 ? 27.430 -1.263 -20.070 1.00 87.19 79 LYS A O 1
ATOM 627 N N . ALA A 1 80 ? 25.911 -2.650 -20.974 1.00 85.00 80 ALA A N 1
ATOM 628 C CA . ALA A 1 80 ? 26.855 -3.350 -21.841 1.00 85.00 80 ALA A CA 1
ATOM 629 C C . ALA A 1 80 ? 27.450 -2.411 -22.902 1.00 85.00 80 ALA A C 1
ATOM 631 O O . ALA A 1 80 ? 28.661 -2.420 -23.119 1.00 85.00 80 ALA A O 1
ATOM 632 N N . GLY A 1 81 ? 26.620 -1.550 -23.498 1.00 82.44 81 GLY A N 1
ATOM 633 C CA . GLY A 1 81 ? 27.042 -0.522 -24.444 1.00 82.44 81 GLY A CA 1
ATOM 634 C C . GLY A 1 81 ? 28.033 0.465 -23.833 1.00 82.44 81 GLY A C 1
ATOM 635 O O . GLY A 1 81 ? 29.092 0.679 -24.411 1.00 82.44 81 GLY A O 1
ATOM 636 N N . VAL A 1 82 ? 27.744 0.999 -22.640 1.00 84.19 82 VAL A N 1
ATOM 637 C CA . VAL A 1 82 ? 28.650 1.910 -21.916 1.00 84.19 82 VAL A CA 1
ATOM 638 C C . VAL A 1 82 ? 29.968 1.218 -21.573 1.00 84.19 82 VAL A C 1
ATOM 640 O O . VAL A 1 82 ? 31.026 1.786 -21.811 1.00 84.19 82 VAL A O 1
ATOM 643 N N . LYS A 1 83 ? 29.934 -0.024 -21.073 1.00 83.25 83 LYS A N 1
ATOM 644 C CA . LYS A 1 83 ? 31.157 -0.783 -20.766 1.00 83.25 83 LYS A CA 1
ATOM 645 C C . LYS A 1 83 ? 32.024 -1.010 -22.001 1.00 83.25 83 LYS A C 1
ATOM 647 O O . LYS A 1 83 ? 33.227 -0.793 -21.935 1.00 83.25 83 LYS A O 1
ATOM 652 N N . ARG A 1 84 ? 31.415 -1.424 -23.117 1.00 77.38 84 ARG A N 1
ATOM 653 C CA . ARG A 1 84 ? 32.126 -1.610 -24.386 1.00 77.38 84 ARG A CA 1
ATOM 654 C C . ARG A 1 84 ? 32.695 -0.283 -24.875 1.00 77.38 84 ARG A C 1
ATOM 656 O O . ARG A 1 84 ? 33.853 -0.229 -25.249 1.00 77.38 84 ARG A O 1
ATOM 663 N N . ALA A 1 85 ? 31.911 0.787 -24.808 1.00 77.19 85 ALA A N 1
ATOM 664 C CA . ALA A 1 85 ? 32.344 2.116 -25.207 1.00 77.19 85 ALA A CA 1
ATOM 665 C C . ALA A 1 85 ? 33.522 2.646 -24.389 1.00 77.19 85 ALA A C 1
ATOM 667 O O . ALA A 1 85 ? 34.430 3.234 -24.958 1.00 77.19 85 ALA A O 1
ATOM 668 N N . SER A 1 86 ? 33.525 2.422 -23.073 1.00 75.94 86 SER A N 1
ATOM 669 C CA . SER A 1 86 ? 34.654 2.780 -22.210 1.00 75.94 86 SER A CA 1
ATOM 670 C C . SER A 1 86 ? 35.908 1.953 -22.492 1.00 75.94 86 SER A C 1
ATOM 672 O O . SER A 1 86 ? 36.994 2.385 -22.124 1.00 75.94 86 SER A O 1
ATOM 674 N N . ASN A 1 87 ? 35.762 0.782 -23.117 1.00 74.12 87 ASN A N 1
ATOM 675 C CA . ASN A 1 87 ? 36.890 -0.047 -23.521 1.00 74.12 87 ASN A CA 1
ATOM 676 C C . ASN A 1 87 ? 37.517 0.416 -24.844 1.00 74.12 87 ASN A C 1
ATOM 678 O O . ASN A 1 87 ? 38.687 0.151 -25.071 1.00 74.12 87 ASN A O 1
ATOM 682 N N . VAL A 1 88 ? 36.772 1.112 -25.710 1.00 71.31 88 VAL A N 1
ATOM 683 C CA . VAL A 1 88 ? 37.291 1.606 -26.995 1.00 71.31 88 VAL A CA 1
ATOM 684 C C . VAL A 1 88 ? 37.963 2.963 -26.800 1.00 71.31 88 VAL A C 1
ATOM 686 O O . VAL A 1 88 ? 37.297 3.948 -26.481 1.00 71.31 88 VAL A O 1
ATOM 689 N N . GLY A 1 89 ? 39.276 3.026 -27.019 1.00 63.94 89 GLY A N 1
ATOM 690 C CA . GLY A 1 89 ? 40.054 4.258 -26.880 1.00 63.94 89 GLY A CA 1
ATOM 691 C C . GLY A 1 89 ? 40.038 5.116 -28.147 1.00 63.94 89 GLY A C 1
ATOM 692 O O . GLY A 1 89 ? 39.649 6.285 -28.117 1.00 63.94 89 GLY A O 1
ATOM 693 N N . ILE A 1 90 ? 40.467 4.543 -29.273 1.00 65.94 90 ILE A N 1
ATOM 694 C CA . ILE A 1 90 ? 40.694 5.263 -30.534 1.00 65.94 90 ILE A CA 1
ATOM 695 C C . ILE A 1 90 ? 40.217 4.399 -31.708 1.00 65.94 90 ILE A C 1
ATOM 697 O O . ILE A 1 90 ? 40.388 3.180 -31.710 1.00 65.94 90 ILE A O 1
ATOM 701 N N . LEU A 1 91 ? 39.603 5.029 -32.712 1.00 66.62 91 LEU A N 1
ATOM 702 C CA . LEU A 1 91 ? 39.364 4.415 -34.015 1.00 66.62 91 LEU A CA 1
ATOM 703 C C . LEU A 1 91 ? 40.407 4.950 -34.993 1.00 66.62 91 LEU A C 1
ATOM 705 O O . LEU A 1 91 ? 40.468 6.157 -35.228 1.00 66.62 91 LEU A O 1
ATOM 709 N N . ILE A 1 92 ? 41.206 4.069 -35.579 1.00 65.94 92 ILE A N 1
ATOM 710 C CA . ILE A 1 92 ? 42.163 4.434 -36.623 1.00 65.94 92 ILE A CA 1
ATOM 711 C C . ILE A 1 92 ? 41.569 3.989 -37.955 1.00 65.94 92 ILE A C 1
ATOM 713 O O . ILE A 1 92 ? 41.319 2.808 -38.175 1.00 65.94 92 ILE A O 1
ATOM 717 N N . LYS A 1 93 ? 41.282 4.930 -38.849 1.00 68.38 93 LYS A N 1
ATOM 718 C CA . LYS A 1 93 ? 40.838 4.600 -40.200 1.00 68.38 93 LYS A CA 1
ATOM 719 C C . LYS A 1 93 ? 42.043 4.595 -41.129 1.00 68.38 93 LYS A C 1
ATOM 721 O O . LYS A 1 93 ? 42.599 5.663 -41.337 1.00 68.38 93 LYS A O 1
ATOM 726 N N . ASN A 1 94 ? 42.397 3.450 -41.705 1.00 65.81 94 ASN A N 1
ATOM 727 C CA . ASN A 1 94 ? 43.497 3.307 -42.668 1.00 65.81 94 ASN A CA 1
ATOM 728 C C . ASN A 1 94 ? 42.965 2.752 -43.996 1.00 65.81 94 ASN A C 1
ATOM 730 O O . ASN A 1 94 ? 41.936 2.080 -44.013 1.00 65.81 94 ASN A O 1
ATOM 734 N N . ALA A 1 95 ? 43.674 2.975 -45.106 1.00 60.00 95 ALA A N 1
ATOM 735 C CA . ALA A 1 95 ? 43.255 2.489 -46.431 1.00 60.00 95 ALA A CA 1
ATOM 736 C C . ALA A 1 95 ? 43.190 0.955 -46.542 1.00 60.00 95 ALA A C 1
ATOM 738 O O . ALA A 1 95 ? 42.430 0.413 -47.341 1.00 60.00 95 ALA A O 1
ATOM 739 N N . GLU A 1 96 ? 43.964 0.257 -45.713 1.00 58.81 96 GLU A N 1
ATOM 740 C CA . GLU A 1 96 ? 44.067 -1.205 -45.724 1.00 58.81 96 GLU A CA 1
ATOM 741 C C . GLU A 1 96 ? 43.225 -1.860 -44.613 1.00 58.81 96 GLU A C 1
ATOM 743 O O . GLU A 1 96 ? 42.886 -3.037 -44.706 1.00 58.81 96 GLU A O 1
ATOM 748 N N . GLY A 1 97 ? 42.817 -1.098 -43.586 1.00 55.75 97 GLY A N 1
ATOM 749 C CA . GLY A 1 97 ? 42.084 -1.620 -42.423 1.00 55.75 97 GLY A CA 1
ATOM 750 C C . GLY A 1 97 ? 42.895 -2.577 -41.533 1.00 55.75 97 GLY A C 1
ATOM 751 O O . GLY A 1 97 ? 42.314 -3.266 -40.695 1.00 55.75 97 GLY A O 1
ATOM 752 N N . GLU A 1 98 ? 44.217 -2.630 -41.709 1.00 59.69 98 GLU A N 1
ATOM 753 C CA . GLU A 1 98 ? 45.136 -3.505 -40.975 1.00 59.69 98 GLU A CA 1
ATOM 754 C C . GLU A 1 98 ? 45.903 -2.723 -39.894 1.00 59.69 98 GLU A C 1
ATOM 756 O O . GLU A 1 98 ? 46.195 -1.534 -40.052 1.00 59.69 98 GLU A O 1
ATOM 761 N N . ALA A 1 99 ? 46.192 -3.391 -38.773 1.00 56.56 99 ALA A N 1
ATOM 762 C CA . ALA A 1 99 ? 47.042 -2.853 -37.713 1.00 56.56 99 ALA A CA 1
ATOM 763 C C . ALA A 1 99 ? 48.520 -2.911 -38.134 1.00 56.56 99 ALA A C 1
ATOM 765 O O . ALA A 1 99 ? 48.924 -3.796 -38.886 1.00 56.56 99 ALA A O 1
ATOM 766 N N . THR A 1 100 ? 49.342 -1.987 -37.637 1.00 55.28 100 THR A N 1
ATOM 767 C CA . THR A 1 100 ? 50.790 -1.975 -37.900 1.00 55.28 100 THR A CA 1
ATOM 768 C C . THR A 1 100 ? 51.467 -3.262 -37.408 1.00 55.28 100 THR A C 1
ATOM 770 O O . THR A 1 100 ? 51.192 -3.717 -36.301 1.00 55.28 100 THR A O 1
ATOM 773 N N . ASN A 1 101 ? 52.397 -3.808 -38.203 1.00 53.38 101 ASN A N 1
ATOM 774 C CA . ASN A 1 101 ? 53.060 -5.116 -38.015 1.00 53.38 101 ASN A CA 1
ATOM 775 C C . ASN A 1 101 ? 53.821 -5.335 -36.683 1.00 53.38 101 ASN A C 1
ATOM 777 O O . ASN A 1 101 ? 54.313 -6.437 -36.457 1.00 53.38 101 ASN A O 1
ATOM 781 N N . ASP A 1 102 ? 53.928 -4.321 -35.820 1.00 47.84 102 ASP A N 1
ATOM 782 C CA . ASP A 1 102 ? 54.550 -4.407 -34.486 1.00 47.84 102 ASP A CA 1
ATOM 783 C C . ASP A 1 102 ? 53.529 -4.611 -33.346 1.00 47.84 102 ASP A C 1
ATOM 785 O O . ASP A 1 102 ? 53.914 -4.771 -32.186 1.00 47.84 102 ASP A O 1
ATOM 789 N N . ALA A 1 103 ? 52.228 -4.611 -33.649 1.00 45.50 103 ALA A N 1
ATOM 790 C CA . ALA A 1 103 ? 51.175 -4.911 -32.687 1.00 45.50 103 ALA A CA 1
ATOM 791 C C . ALA A 1 103 ? 50.960 -6.431 -32.577 1.00 45.50 103 ALA A C 1
ATOM 793 O O . ALA A 1 103 ? 51.027 -7.150 -33.574 1.00 45.50 103 ALA A O 1
ATOM 794 N N . ASN A 1 104 ? 50.654 -6.939 -31.377 1.00 44.78 104 ASN A N 1
ATOM 795 C CA . ASN A 1 104 ? 50.187 -8.319 -31.200 1.00 44.78 104 ASN A CA 1
ATOM 796 C C . ASN A 1 104 ? 48.788 -8.453 -31.821 1.00 44.78 104 ASN A C 1
ATOM 798 O O . ASN A 1 104 ? 47.773 -8.310 -31.142 1.00 44.78 104 ASN A O 1
ATOM 802 N N . VAL A 1 105 ? 48.743 -8.680 -33.130 1.00 46.09 105 VAL A N 1
ATOM 803 C CA . VAL A 1 105 ? 47.512 -8.910 -33.875 1.00 46.09 105 VAL A CA 1
ATOM 804 C C . VAL A 1 105 ? 47.152 -10.385 -33.735 1.00 46.09 105 VAL A C 1
ATOM 806 O O . VAL A 1 105 ? 47.825 -11.247 -34.299 1.00 46.09 105 VAL A O 1
ATOM 809 N N . ILE A 1 106 ? 46.056 -10.681 -33.034 1.00 48.84 106 ILE A N 1
ATOM 810 C CA . ILE A 1 106 ? 45.322 -11.933 -33.258 1.00 48.84 106 ILE A CA 1
ATOM 811 C C . ILE A 1 106 ? 44.727 -11.800 -34.661 1.00 48.84 106 ILE A C 1
ATOM 813 O O . ILE A 1 106 ? 43.675 -11.193 -34.867 1.00 48.84 106 ILE A O 1
ATOM 817 N N . THR A 1 107 ? 45.478 -12.251 -35.662 1.00 43.16 107 THR A N 1
ATOM 818 C CA . THR A 1 107 ? 45.015 -12.293 -37.047 1.00 43.16 107 THR A CA 1
ATOM 819 C C . THR A 1 107 ? 44.016 -13.438 -37.194 1.00 43.16 107 THR A C 1
ATOM 821 O O . THR A 1 107 ? 44.053 -14.425 -36.461 1.00 43.16 107 THR A O 1
ATOM 824 N N . ALA A 1 108 ? 43.106 -13.322 -38.163 1.00 46.59 108 ALA A N 1
ATOM 825 C CA . ALA A 1 108 ? 42.125 -14.360 -38.487 1.00 46.59 108 ALA A CA 1
ATOM 826 C C . ALA A 1 108 ? 42.754 -15.736 -38.816 1.00 46.59 108 ALA A C 1
ATOM 828 O O . ALA A 1 108 ? 42.040 -16.739 -38.829 1.00 46.59 108 ALA A O 1
ATOM 829 N N . ASP A 1 109 ? 44.074 -15.800 -39.010 1.00 44.81 109 ASP A N 1
ATOM 830 C CA . ASP A 1 109 ? 44.827 -17.046 -39.143 1.00 44.81 109 ASP A CA 1
ATOM 831 C C . ASP A 1 109 ? 44.772 -17.913 -37.867 1.00 44.81 109 ASP A C 1
ATOM 833 O O . ASP A 1 109 ? 44.752 -19.136 -37.980 1.00 44.81 109 ASP A O 1
ATOM 837 N N . GLU A 1 110 ? 44.613 -17.335 -36.666 1.00 43.84 110 GLU A N 1
ATOM 838 C CA . GLU A 1 110 ? 44.407 -18.116 -35.427 1.00 43.84 110 GLU A CA 1
ATOM 839 C C . GLU A 1 110 ? 42.973 -18.679 -35.289 1.00 43.84 110 GLU A C 1
ATOM 841 O O . GLU A 1 110 ? 42.734 -19.619 -34.528 1.00 43.84 110 GLU A O 1
ATOM 846 N N . ILE A 1 111 ? 41.999 -18.153 -36.045 1.00 43.62 111 ILE A N 1
ATOM 847 C CA . ILE A 1 111 ? 40.617 -18.674 -36.080 1.00 43.62 111 ILE A CA 1
ATOM 848 C C . ILE A 1 111 ? 40.505 -19.848 -37.067 1.00 43.62 111 ILE A C 1
ATOM 850 O O . ILE A 1 111 ? 39.746 -20.790 -36.821 1.00 43.62 111 ILE A O 1
ATOM 854 N N . LEU A 1 112 ? 41.292 -19.841 -38.148 1.00 42.53 112 LEU A N 1
ATOM 855 C CA . LEU A 1 112 ? 41.335 -20.928 -39.135 1.00 42.53 112 LEU A CA 1
ATOM 856 C C . LEU A 1 112 ? 41.898 -22.246 -38.566 1.00 42.53 112 LEU A C 1
ATOM 858 O O . LEU A 1 112 ? 41.524 -23.311 -39.056 1.00 42.53 112 LEU A O 1
ATOM 862 N N . ASP A 1 113 ? 42.694 -22.208 -37.492 1.00 44.31 113 ASP A N 1
ATOM 863 C CA . ASP A 1 113 ? 43.231 -23.417 -36.838 1.00 44.31 113 ASP A CA 1
ATOM 864 C C . ASP A 1 113 ? 42.194 -24.161 -35.959 1.00 44.31 113 ASP A C 1
ATOM 866 O O . ASP A 1 113 ? 42.429 -25.277 -35.503 1.00 44.31 113 ASP A O 1
ATOM 870 N N . ASN A 1 114 ? 40.993 -23.592 -35.761 1.00 40.66 114 ASN A N 1
ATOM 871 C CA . ASN A 1 114 ? 39.879 -24.244 -35.047 1.00 40.66 114 ASN A CA 1
ATOM 872 C C . ASN A 1 114 ? 38.793 -24.837 -35.969 1.00 40.66 114 ASN A C 1
ATOM 874 O O . ASN A 1 114 ? 37.713 -25.207 -35.502 1.00 40.66 114 ASN A O 1
ATOM 878 N N . GLY A 1 115 ? 39.071 -24.980 -37.270 1.00 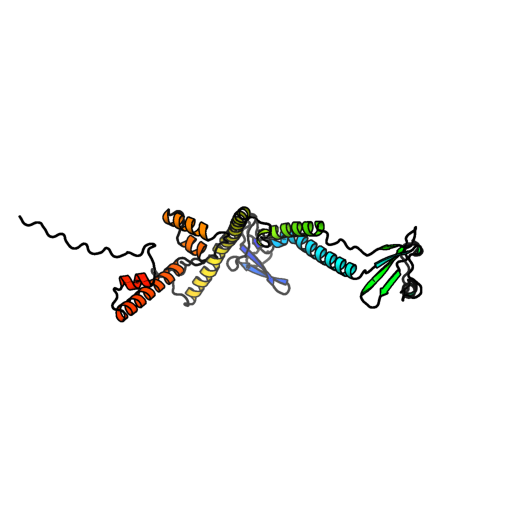42.88 115 GLY A N 1
ATOM 879 C CA . GLY A 1 115 ? 38.342 -25.905 -38.147 1.00 42.88 115 GLY A CA 1
ATOM 880 C C . GLY A 1 115 ? 36.845 -25.630 -38.356 1.00 42.88 115 GLY A C 1
ATOM 881 O O . GLY A 1 115 ? 36.091 -26.576 -38.587 1.00 42.88 115 GLY A O 1
ATOM 882 N N . GLN A 1 116 ? 36.388 -24.376 -38.286 1.00 45.72 116 GLN A N 1
ATOM 883 C CA . GLN A 1 116 ? 35.017 -24.017 -38.672 1.00 45.72 116 GLN A CA 1
ATOM 884 C C . GLN A 1 116 ? 34.990 -23.300 -40.024 1.00 45.72 116 GLN A C 1
ATOM 886 O O . GLN A 1 116 ? 35.474 -22.178 -40.155 1.00 45.72 116 GLN A O 1
ATOM 891 N N . GLU A 1 117 ? 34.386 -23.947 -41.024 1.00 45.56 117 GLU A N 1
ATOM 892 C CA . GLU A 1 117 ? 34.129 -23.337 -42.330 1.00 45.56 117 GLU A CA 1
ATOM 893 C C . GLU A 1 117 ? 32.907 -22.389 -42.289 1.00 45.56 117 GLU A C 1
ATOM 895 O O . GLU A 1 117 ? 31.919 -22.679 -41.602 1.00 45.56 117 GLU A O 1
ATOM 900 N N . PRO A 1 118 ? 32.927 -21.267 -43.035 1.00 45.16 118 PRO A N 1
ATOM 901 C CA . PRO A 1 118 ? 31.807 -20.330 -43.115 1.00 45.16 118 PRO A CA 1
ATOM 902 C C . PRO A 1 118 ? 30.623 -20.927 -43.893 1.00 45.16 118 PRO A C 1
ATOM 904 O O . PRO A 1 118 ? 30.790 -21.464 -44.983 1.00 45.16 118 PRO A O 1
ATOM 907 N N . ILE A 1 119 ? 29.407 -20.789 -43.355 1.00 45.97 119 ILE A N 1
ATOM 908 C CA . ILE A 1 119 ? 28.174 -21.404 -43.894 1.00 45.97 119 ILE A CA 1
ATOM 909 C C . ILE A 1 119 ? 27.546 -20.613 -45.063 1.00 45.97 119 ILE A C 1
ATOM 911 O O . ILE A 1 119 ? 26.622 -21.104 -45.704 1.00 45.97 119 ILE A O 1
ATOM 915 N N . ASP A 1 120 ? 28.038 -19.422 -45.400 1.00 43.84 120 ASP A N 1
ATOM 916 C CA . ASP A 1 120 ? 27.453 -18.616 -46.477 1.00 43.84 120 ASP A CA 1
ATOM 917 C C . ASP A 1 120 ? 28.557 -18.034 -47.360 1.00 43.84 120 ASP A C 1
ATOM 919 O O . ASP A 1 120 ? 29.455 -17.357 -46.864 1.00 43.84 120 ASP A O 1
ATOM 923 N N . GLY A 1 121 ? 28.517 -18.362 -48.655 1.00 42.19 121 GLY A N 1
ATOM 924 C CA . GLY A 1 121 ? 29.594 -18.214 -49.645 1.00 42.19 121 GLY A CA 1
ATOM 925 C C . GLY A 1 121 ? 29.948 -16.777 -50.048 1.00 42.19 121 GLY A C 1
ATOM 926 O O . GLY A 1 121 ? 30.129 -16.497 -51.232 1.00 42.19 121 GLY A O 1
ATOM 927 N N . GLY A 1 122 ? 30.048 -15.863 -49.085 1.00 41.25 122 GLY A N 1
ATOM 928 C CA . GLY A 1 122 ? 30.666 -14.551 -49.234 1.00 41.25 122 GLY A CA 1
ATOM 929 C C . GLY A 1 122 ? 32.146 -14.598 -48.853 1.00 41.25 122 GLY A C 1
ATOM 930 O O . GLY A 1 122 ? 32.519 -15.196 -47.846 1.00 41.25 122 GLY A O 1
ATOM 931 N N . SER A 1 123 ? 33.000 -13.960 -49.656 1.00 41.25 123 SER A N 1
ATOM 932 C CA . SER A 1 123 ? 34.433 -13.842 -49.366 1.00 41.25 123 SER A CA 1
ATOM 933 C C . SER A 1 123 ? 34.659 -13.117 -48.032 1.00 41.25 123 SER A C 1
ATOM 935 O O . SER A 1 123 ? 34.240 -11.971 -47.867 1.00 41.25 123 SER A O 1
ATOM 937 N N . LEU A 1 124 ? 35.366 -13.758 -47.094 1.00 46.19 124 LEU A N 1
ATOM 938 C CA . LEU A 1 124 ? 35.812 -13.149 -45.830 1.00 46.19 124 LEU A CA 1
ATOM 939 C C . LEU A 1 124 ? 36.832 -12.007 -46.022 1.00 46.19 124 LEU A C 1
ATOM 941 O O . LEU A 1 124 ? 37.182 -11.333 -45.056 1.00 46.19 124 LEU A O 1
ATOM 945 N N . SER A 1 125 ? 37.301 -11.765 -47.251 1.00 43.09 125 SER A N 1
ATOM 946 C CA . SER A 1 125 ? 38.308 -10.743 -47.570 1.00 43.09 125 SER A CA 1
ATOM 947 C C . SER A 1 125 ? 37.860 -9.302 -47.323 1.00 43.09 125 SER A C 1
ATOM 949 O O . SER A 1 125 ? 38.712 -8.434 -47.155 1.00 43.09 125 SER A O 1
ATOM 951 N N . ASP A 1 126 ? 36.552 -9.034 -47.291 1.00 41.81 126 ASP A N 1
ATOM 952 C CA . ASP A 1 126 ? 36.038 -7.659 -47.386 1.00 41.81 126 ASP A CA 1
ATOM 953 C C . ASP A 1 126 ? 35.745 -7.000 -46.030 1.00 41.81 126 ASP A C 1
ATOM 955 O O . ASP A 1 126 ? 35.328 -5.842 -45.969 1.00 41.81 126 ASP A O 1
ATOM 959 N N . ARG A 1 127 ? 35.987 -7.697 -44.913 1.00 43.16 127 ARG A N 1
ATOM 960 C CA . ARG A 1 127 ? 35.858 -7.127 -43.564 1.00 43.16 127 ARG A CA 1
ATOM 961 C C . ARG A 1 127 ? 36.996 -7.578 -42.659 1.00 43.16 127 ARG A C 1
ATOM 963 O O . ARG A 1 127 ? 36.829 -8.456 -41.818 1.00 43.16 127 ARG A O 1
ATOM 970 N N . LYS A 1 128 ? 38.144 -6.924 -42.813 1.00 45.25 128 LYS A N 1
ATOM 971 C CA . LYS A 1 128 ? 39.263 -7.019 -41.876 1.00 45.25 128 LYS A CA 1
ATOM 972 C C . LYS A 1 128 ? 39.038 -6.012 -40.748 1.00 45.25 128 LYS A C 1
ATOM 974 O O . LYS A 1 128 ? 38.994 -4.811 -40.992 1.00 45.25 128 LYS A O 1
ATOM 979 N N . VAL A 1 129 ? 38.810 -6.507 -39.536 1.00 46.72 129 VAL A N 1
ATOM 980 C CA . VAL A 1 129 ? 38.806 -5.698 -38.311 1.00 46.72 129 VAL A CA 1
ATOM 981 C C . VAL A 1 129 ? 39.990 -6.185 -37.489 1.00 46.72 129 VAL A C 1
ATOM 983 O O . VAL A 1 129 ? 39.948 -7.298 -36.973 1.00 46.72 129 VAL A O 1
ATOM 986 N N . ALA A 1 130 ? 41.049 -5.381 -37.406 1.00 52.16 130 ALA A N 1
ATOM 987 C CA . ALA A 1 130 ? 42.172 -5.636 -36.510 1.00 52.16 130 ALA A CA 1
ATOM 988 C C . ALA A 1 130 ? 41.940 -4.904 -35.176 1.00 52.16 130 ALA A C 1
ATOM 990 O O . ALA A 1 130 ? 41.480 -3.757 -35.169 1.00 52.16 130 ALA A O 1
ATOM 991 N N . VAL A 1 131 ? 42.232 -5.574 -34.058 1.00 49.72 131 VAL A N 1
ATOM 992 C CA . VAL A 1 131 ? 42.125 -5.023 -32.697 1.00 49.72 131 VAL A CA 1
ATOM 993 C C . VAL A 1 131 ? 43.507 -5.057 -32.057 1.00 49.72 131 VAL A C 1
ATOM 995 O O . VAL A 1 131 ? 44.163 -6.095 -32.073 1.00 49.72 131 VAL A O 1
ATOM 998 N N . GLU A 1 132 ? 43.936 -3.930 -31.491 1.00 52.22 132 GLU A N 1
ATOM 999 C CA . GLU A 1 132 ? 45.166 -3.826 -30.702 1.00 52.22 132 GLU A CA 1
ATOM 1000 C C . GLU A 1 132 ? 44.816 -3.523 -29.240 1.00 52.22 132 GLU A C 1
ATOM 1002 O O . GLU A 1 132 ? 44.123 -2.543 -28.942 1.00 52.22 132 GLU A O 1
ATOM 1007 N N . GLU A 1 133 ? 45.290 -4.372 -28.325 1.00 49.28 133 GLU A N 1
ATOM 1008 C CA . GLU A 1 133 ? 45.150 -4.184 -26.881 1.00 49.28 133 GLU A CA 1
ATOM 1009 C C . GLU A 1 133 ? 46.397 -3.462 -26.349 1.00 49.28 133 GLU A C 1
ATOM 1011 O O . GLU A 1 133 ? 47.455 -4.059 -26.139 1.00 49.28 133 GLU A O 1
ATOM 1016 N N . LEU A 1 134 ? 46.296 -2.147 -26.139 1.00 45.69 134 LEU A N 1
ATOM 1017 C CA . LEU A 1 134 ? 47.349 -1.395 -25.459 1.00 45.69 134 LEU A CA 1
ATOM 1018 C C . LEU A 1 134 ? 47.331 -1.781 -23.977 1.00 45.69 134 LEU A C 1
ATOM 1020 O O . LEU A 1 134 ? 46.334 -1.579 -23.283 1.00 45.69 134 LEU A O 1
ATOM 1024 N N . GLY A 1 135 ? 48.456 -2.314 -23.490 1.00 41.34 135 GLY A N 1
ATOM 1025 C CA . GLY A 1 135 ? 48.641 -2.922 -22.163 1.00 41.34 135 GLY A CA 1
ATOM 1026 C C . GLY A 1 135 ? 48.364 -2.046 -20.932 1.00 41.34 135 GLY A C 1
ATOM 1027 O O . GLY A 1 135 ? 48.708 -2.450 -19.826 1.00 41.34 135 GLY A O 1
ATOM 1028 N N . GLN A 1 136 ? 47.743 -0.876 -21.090 1.00 45.38 136 GLN A N 1
ATOM 1029 C CA . GLN A 1 136 ? 47.095 -0.097 -20.038 1.00 45.38 136 GLN A CA 1
ATOM 1030 C C . GLN A 1 136 ? 46.062 0.867 -20.657 1.00 45.38 136 GLN A C 1
ATOM 1032 O O . GLN A 1 136 ? 46.336 2.043 -20.873 1.00 45.38 136 GLN A O 1
ATOM 1037 N N . GLY A 1 137 ? 44.845 0.367 -20.888 1.00 48.47 137 GLY A N 1
ATOM 1038 C CA . GLY A 1 137 ? 43.647 1.194 -21.063 1.00 48.47 137 GLY A CA 1
ATOM 1039 C C . GLY A 1 137 ? 43.336 1.619 -22.499 1.00 48.47 137 GLY A C 1
ATOM 1040 O O . GLY A 1 137 ? 43.704 2.712 -22.919 1.00 48.47 137 GLY A O 1
ATOM 1041 N N . GLY A 1 138 ? 42.538 0.796 -23.182 1.00 54.34 138 GLY A N 1
ATOM 1042 C CA . GLY A 1 138 ? 41.821 1.157 -24.405 1.00 54.34 138 GLY A CA 1
ATOM 1043 C C . GLY A 1 138 ? 42.178 0.274 -25.599 1.00 54.34 138 GLY A C 1
ATOM 1044 O O . GLY A 1 138 ? 43.311 0.291 -26.069 1.00 54.34 138 GLY A O 1
ATOM 1045 N N . GLU A 1 139 ? 41.194 -0.458 -26.116 1.00 63.41 139 GLU A N 1
ATOM 1046 C CA . GLU A 1 139 ? 41.271 -1.146 -27.406 1.00 63.41 139 GLU A CA 1
ATOM 1047 C C . GLU A 1 139 ? 41.259 -0.114 -28.542 1.00 63.41 139 GLU A C 1
ATOM 1049 O O . GLU A 1 139 ? 40.428 0.807 -28.554 1.00 63.41 139 GLU A O 1
ATOM 1054 N N . THR A 1 140 ? 42.162 -0.284 -29.509 1.00 62.25 140 THR A N 1
ATOM 1055 C CA . THR A 1 140 ? 42.183 0.499 -30.751 1.00 62.25 140 THR A CA 1
ATOM 1056 C C . THR A 1 140 ? 41.636 -0.351 -31.890 1.00 62.25 140 THR A C 1
ATOM 1058 O O . THR A 1 140 ? 42.077 -1.482 -32.092 1.00 62.25 140 THR A O 1
ATOM 1061 N N . TYR A 1 141 ? 40.660 0.183 -32.625 1.00 61.84 141 TYR A N 1
ATOM 1062 C CA . TYR A 1 141 ? 40.020 -0.513 -33.745 1.00 61.84 141 TYR A CA 1
ATOM 1063 C C . TYR A 1 141 ? 40.452 0.118 -35.064 1.00 61.84 141 TYR A C 1
ATOM 1065 O O . TYR A 1 141 ? 40.317 1.333 -35.242 1.00 61.84 141 TYR A O 1
ATOM 1073 N N . TYR A 1 142 ? 40.906 -0.718 -35.996 1.00 60.41 142 TYR A N 1
ATOM 1074 C CA . TYR A 1 142 ? 41.283 -0.298 -37.341 1.00 60.41 142 TYR A CA 1
ATOM 1075 C C . TYR A 1 142 ? 40.105 -0.487 -38.312 1.00 60.41 142 TYR A C 1
ATOM 1077 O O . TYR A 1 142 ? 39.495 -1.556 -38.363 1.00 60.41 142 TYR A O 1
ATOM 1085 N N . LEU A 1 143 ? 39.740 0.560 -39.056 1.00 63.41 143 LEU A N 1
ATOM 1086 C CA . LEU A 1 143 ? 38.629 0.561 -40.020 1.00 63.41 143 LEU A CA 1
ATOM 1087 C C . LEU A 1 143 ? 39.133 0.942 -41.418 1.00 63.41 143 LEU A C 1
ATOM 1089 O O . LEU A 1 143 ? 39.964 1.834 -41.550 1.00 63.41 143 LEU A O 1
ATOM 1093 N N . ASN A 1 144 ? 38.608 0.308 -42.469 1.00 58.28 144 ASN A N 1
ATOM 1094 C CA . ASN A 1 144 ? 38.962 0.661 -43.847 1.00 58.28 144 ASN A CA 1
ATOM 1095 C C . ASN A 1 144 ? 38.362 2.033 -44.236 1.00 58.28 144 ASN A C 1
ATOM 1097 O O . ASN A 1 144 ? 37.156 2.247 -44.077 1.00 58.28 144 ASN A O 1
ATOM 1101 N N . SER A 1 145 ? 39.189 2.951 -44.744 1.00 52.50 145 SER A N 1
ATOM 1102 C CA . SER A 1 145 ? 38.771 4.224 -45.345 1.00 52.50 145 SER A CA 1
ATOM 1103 C C . SER A 1 145 ? 39.403 4.401 -46.723 1.00 52.50 145 SER A C 1
ATOM 1105 O O . SER A 1 145 ? 40.619 4.399 -46.856 1.00 52.50 145 SER A O 1
ATOM 1107 N N . SER A 1 146 ? 38.584 4.618 -47.754 1.00 56.25 146 SER A N 1
ATOM 1108 C CA . SER A 1 146 ? 39.041 4.765 -49.143 1.00 56.25 146 SER A CA 1
ATOM 1109 C C . SER A 1 146 ? 39.894 6.015 -49.407 1.00 56.25 146 SER A C 1
ATOM 1111 O O . SER A 1 146 ? 40.523 6.104 -50.458 1.00 56.25 146 SER A O 1
ATOM 1113 N N . GLU A 1 147 ? 39.916 6.985 -48.489 1.00 50.84 147 GLU A N 1
ATOM 1114 C CA . GLU A 1 147 ? 40.626 8.258 -48.645 1.00 50.84 147 GLU A CA 1
ATOM 1115 C C . GLU A 1 147 ? 41.355 8.637 -47.344 1.00 50.84 147 GLU A C 1
ATOM 1117 O O . GLU A 1 147 ? 40.784 9.269 -46.459 1.00 50.84 147 GLU A O 1
ATOM 1122 N N . GLY A 1 148 ? 42.633 8.257 -47.244 1.00 57.00 148 GLY A N 1
ATOM 1123 C CA . GLY A 1 148 ? 43.569 8.742 -46.221 1.00 57.00 148 GLY A CA 1
ATOM 1124 C C . GLY A 1 148 ? 43.416 8.150 -44.814 1.00 57.00 148 GLY A C 1
ATOM 1125 O O . GLY A 1 148 ? 42.391 7.565 -44.460 1.00 57.00 148 GLY A O 1
ATOM 1126 N N . GLU A 1 149 ? 44.479 8.310 -44.018 1.00 57.16 149 GLU A N 1
ATOM 1127 C CA . GLU A 1 149 ? 44.519 7.888 -42.616 1.00 57.16 149 GLU A CA 1
ATOM 1128 C C . GLU A 1 149 ? 43.883 8.953 -41.712 1.00 57.16 149 GLU A C 1
ATOM 1130 O O . GLU A 1 149 ? 44.324 10.104 -41.682 1.00 57.16 149 GLU A O 1
ATOM 1135 N N . GLU A 1 150 ? 42.840 8.582 -40.969 1.00 67.31 150 GLU A N 1
ATOM 1136 C CA . GLU A 1 150 ? 42.149 9.475 -40.033 1.00 67.31 150 GLU A CA 1
ATOM 1137 C C . GLU A 1 150 ? 42.029 8.803 -38.660 1.00 67.31 150 GLU A C 1
ATOM 1139 O O . GLU A 1 150 ? 41.368 7.775 -38.503 1.00 67.31 150 GLU A O 1
ATOM 1144 N N . MET A 1 151 ? 42.634 9.408 -37.635 1.00 61.28 151 MET A N 1
ATOM 1145 C CA . MET A 1 151 ? 42.422 9.010 -36.243 1.00 61.28 151 MET A CA 1
ATOM 1146 C C . MET A 1 151 ? 41.174 9.707 -35.705 1.00 61.28 151 MET A C 1
ATOM 1148 O O . MET A 1 151 ? 41.170 10.920 -35.484 1.00 61.28 151 MET A O 1
ATOM 1152 N N . VAL A 1 152 ? 40.112 8.940 -35.477 1.00 70.06 152 VAL A N 1
ATOM 1153 C CA . VAL A 1 152 ? 38.848 9.447 -34.942 1.00 70.06 152 VAL A CA 1
ATOM 1154 C C . VAL A 1 152 ? 38.690 8.978 -33.492 1.00 70.06 152 VAL A C 1
ATOM 1156 O O . VAL A 1 152 ? 38.667 7.774 -33.235 1.00 70.06 152 VAL A O 1
ATOM 1159 N N . PRO A 1 153 ? 38.541 9.884 -32.510 1.00 67.19 153 PRO A N 1
ATOM 1160 C CA . PRO A 1 153 ? 38.195 9.478 -31.151 1.00 67.19 153 PRO A CA 1
ATOM 1161 C C . PRO A 1 153 ? 36.814 8.807 -31.135 1.00 67.19 153 PRO A C 1
ATOM 1163 O O . PRO A 1 153 ? 35.860 9.296 -31.750 1.00 67.19 153 PRO A O 1
ATOM 1166 N N . PHE A 1 154 ? 36.680 7.686 -30.419 1.00 71.25 154 PHE A N 1
ATOM 1167 C CA . PHE A 1 154 ? 35.394 7.001 -30.302 1.00 71.25 154 PHE A CA 1
ATOM 1168 C C . PHE A 1 154 ? 34.416 7.836 -29.462 1.00 71.25 154 PHE A C 1
ATOM 1170 O O . PHE A 1 154 ? 34.454 7.858 -28.233 1.00 71.25 154 PHE A O 1
ATOM 1177 N N . HIS A 1 155 ? 33.511 8.547 -30.132 1.00 68.12 155 HIS A N 1
ATOM 1178 C CA . HIS A 1 155 ? 32.475 9.335 -29.471 1.00 68.12 155 HIS A CA 1
ATOM 1179 C C . HIS A 1 155 ? 31.216 8.503 -29.225 1.00 68.12 155 HIS A C 1
ATOM 1181 O O . HIS A 1 155 ? 30.282 8.498 -30.031 1.00 68.12 155 HIS A O 1
ATOM 1187 N N . PHE A 1 156 ? 31.146 7.847 -28.068 1.00 72.12 156 PHE A N 1
ATOM 1188 C CA . PHE A 1 156 ? 29.908 7.223 -27.613 1.00 72.12 156 PHE A CA 1
ATOM 1189 C C . PHE A 1 156 ? 28.938 8.283 -27.079 1.00 72.12 156 PHE A C 1
ATOM 1191 O O . PHE A 1 156 ? 29.126 8.838 -26.001 1.00 72.12 156 PHE A O 1
ATOM 1198 N N . LYS A 1 157 ? 27.891 8.586 -27.853 1.00 70.06 157 LYS A N 1
ATOM 1199 C CA . LYS A 1 157 ? 26.848 9.571 -27.494 1.00 70.06 157 LYS A CA 1
ATOM 1200 C C . LYS A 1 157 ? 25.640 8.961 -26.770 1.00 70.06 157 LYS A C 1
ATOM 1202 O O . LYS A 1 157 ? 24.641 9.647 -26.576 1.00 70.06 157 LYS A O 1
ATOM 1207 N N . ASN A 1 158 ? 25.721 7.683 -26.397 1.00 68.25 158 ASN A N 1
ATOM 1208 C CA . ASN A 1 158 ? 24.705 6.993 -25.607 1.00 68.25 158 ASN A CA 1
ATOM 1209 C C . ASN A 1 158 ? 25.203 6.866 -24.152 1.00 68.25 158 ASN A C 1
ATOM 1211 O O . ASN A 1 158 ? 26.382 6.606 -23.958 1.00 68.25 158 ASN A O 1
ATOM 1215 N N . PRO A 1 159 ? 24.376 7.042 -23.114 1.00 69.00 159 PRO A N 1
ATOM 1216 C CA . PRO A 1 159 ? 22.961 7.393 -23.135 1.00 69.00 159 PRO A CA 1
ATOM 1217 C C . PRO A 1 159 ? 22.733 8.802 -23.698 1.00 69.00 159 PRO A C 1
ATOM 1219 O O . PRO A 1 159 ? 23.337 9.773 -23.255 1.00 69.00 159 PRO A O 1
ATOM 1222 N N . HIS A 1 160 ? 21.866 8.904 -24.703 1.00 77.00 160 HIS A N 1
ATOM 1223 C CA . HIS A 1 160 ? 21.434 10.189 -25.238 1.00 77.00 160 HIS A CA 1
ATOM 1224 C C . HIS A 1 160 ? 20.264 10.704 -24.379 1.00 77.00 160 HIS A C 1
ATOM 1226 O O . HIS A 1 160 ? 19.453 9.882 -23.943 1.00 77.00 160 HIS A O 1
ATOM 1232 N N . PRO A 1 161 ? 20.075 12.026 -24.198 1.00 80.94 161 PRO A N 1
ATOM 1233 C CA . PRO A 1 161 ? 18.937 12.571 -23.441 1.00 80.94 161 PRO A CA 1
ATOM 1234 C C . PRO A 1 161 ? 17.562 12.034 -23.885 1.00 80.94 161 PRO A C 1
ATOM 1236 O O . PRO A 1 161 ? 16.656 11.832 -23.082 1.00 80.94 161 PRO A O 1
ATOM 1239 N N . ASN A 1 162 ? 17.411 11.727 -25.177 1.00 83.75 162 ASN A N 1
ATOM 1240 C CA . ASN A 1 162 ? 16.196 11.099 -25.718 1.00 83.75 162 ASN A CA 1
ATOM 1241 C C . ASN A 1 162 ? 15.965 9.669 -25.196 1.00 83.75 162 ASN A C 1
ATOM 1243 O O . ASN A 1 162 ? 14.815 9.267 -25.022 1.00 83.75 162 ASN A O 1
ATOM 1247 N N . THR A 1 163 ? 17.032 8.905 -24.952 1.00 82.69 163 THR A N 1
ATOM 1248 C CA . THR A 1 163 ? 16.958 7.555 -24.377 1.00 82.69 163 THR A CA 1
ATOM 1249 C C . THR A 1 163 ? 16.518 7.627 -22.919 1.00 82.69 163 THR A C 1
ATOM 1251 O O . THR A 1 163 ? 15.648 6.866 -22.508 1.00 82.69 163 THR A O 1
ATOM 1254 N N . GLU A 1 164 ? 17.038 8.591 -22.156 1.00 84.69 164 GLU A N 1
ATOM 1255 C CA . GLU A 1 164 ? 16.620 8.823 -20.768 1.00 84.69 164 GLU A CA 1
ATOM 1256 C C . GLU A 1 164 ? 15.144 9.231 -20.681 1.00 84.69 164 GLU A C 1
ATOM 1258 O O . GLU A 1 164 ? 14.392 8.644 -19.907 1.00 84.69 164 GLU A O 1
ATOM 1263 N N . ALA A 1 165 ? 14.685 10.147 -21.541 1.00 86.44 165 ALA A N 1
ATOM 1264 C CA . ALA A 1 165 ? 13.278 10.551 -21.594 1.00 86.44 165 ALA A CA 1
ATOM 1265 C C . ALA A 1 165 ? 12.335 9.398 -22.000 1.00 86.44 165 ALA A C 1
ATOM 1267 O O . ALA A 1 165 ? 11.189 9.325 -21.546 1.00 86.44 165 ALA A O 1
ATOM 1268 N N . PHE A 1 166 ? 12.796 8.488 -22.865 1.00 87.38 166 PHE A N 1
ATOM 1269 C CA . PHE A 1 166 ? 12.052 7.278 -23.215 1.00 87.38 166 PHE A CA 1
ATOM 1270 C C . PHE A 1 166 ? 11.954 6.310 -22.029 1.00 87.38 166 PHE A C 1
ATOM 1272 O O . PHE A 1 166 ? 10.851 5.859 -21.713 1.00 87.38 166 PHE A O 1
ATOM 1279 N N . ILE A 1 167 ? 13.074 6.046 -21.344 1.00 88.12 167 ILE A N 1
ATOM 1280 C CA . ILE A 1 167 ? 13.117 5.211 -20.135 1.00 88.12 167 ILE A CA 1
ATOM 1281 C C . ILE A 1 167 ? 12.202 5.799 -19.060 1.00 88.12 167 ILE A C 1
ATOM 1283 O O . ILE A 1 167 ? 11.393 5.074 -18.487 1.00 88.12 167 ILE A O 1
ATOM 1287 N N . GLU A 1 168 ? 12.255 7.112 -18.837 1.00 88.25 168 GLU A N 1
ATOM 1288 C CA . GLU A 1 168 ? 11.401 7.794 -17.868 1.00 88.25 168 GLU A CA 1
ATOM 1289 C C . GLU A 1 168 ? 9.914 7.631 -18.217 1.00 88.25 168 GLU A C 1
ATOM 1291 O O . GLU A 1 168 ? 9.099 7.298 -17.356 1.00 88.25 168 GLU A O 1
ATOM 1296 N N . ARG A 1 169 ? 9.532 7.792 -19.491 1.00 87.88 169 ARG A N 1
ATOM 1297 C CA . ARG A 1 169 ? 8.147 7.566 -19.936 1.00 87.88 169 ARG A CA 1
ATOM 1298 C C . ARG A 1 169 ? 7.699 6.121 -19.706 1.00 87.88 169 ARG A C 1
ATOM 1300 O O . ARG A 1 169 ? 6.580 5.904 -19.237 1.00 87.88 169 ARG A O 1
ATOM 1307 N N . ALA A 1 170 ? 8.550 5.149 -20.027 1.00 88.19 170 ALA A N 1
ATOM 1308 C CA . ALA A 1 170 ? 8.261 3.733 -19.825 1.00 88.19 170 ALA A CA 1
ATOM 1309 C C . ALA A 1 170 ? 8.127 3.394 -18.328 1.00 88.19 170 ALA A C 1
ATOM 1311 O O . ALA A 1 170 ? 7.148 2.762 -17.928 1.00 88.19 170 ALA A O 1
ATOM 1312 N N . GLN A 1 171 ? 9.027 3.906 -17.483 1.00 88.19 171 GLN A N 1
ATOM 1313 C CA . GLN A 1 171 ? 8.952 3.778 -16.024 1.00 88.19 171 GLN A CA 1
ATOM 1314 C C . GLN A 1 171 ? 7.667 4.397 -15.465 1.00 88.19 171 GLN A C 1
ATOM 1316 O O . GLN A 1 171 ? 6.984 3.767 -14.658 1.00 88.19 171 GLN A O 1
ATOM 1321 N N . ARG A 1 172 ? 7.279 5.593 -15.928 1.00 88.44 172 ARG A N 1
ATOM 1322 C CA . ARG A 1 172 ? 6.018 6.247 -15.535 1.00 88.44 172 ARG A CA 1
ATOM 1323 C C . ARG A 1 172 ? 4.800 5.380 -15.863 1.00 88.44 172 ARG A C 1
ATOM 1325 O O . ARG A 1 172 ? 3.922 5.215 -15.015 1.00 88.44 172 ARG A O 1
ATOM 1332 N N . GLY A 1 173 ? 4.761 4.782 -17.056 1.00 86.31 173 GLY A N 1
ATOM 1333 C CA . GLY A 1 173 ? 3.711 3.835 -17.447 1.00 86.31 173 GLY A CA 1
ATOM 1334 C C . GLY A 1 173 ? 3.684 2.582 -16.564 1.00 86.31 173 GLY A C 1
ATOM 1335 O O . GLY A 1 173 ? 2.620 2.162 -16.101 1.00 86.31 173 GLY A O 1
ATOM 1336 N N . ALA A 1 174 ? 4.858 2.028 -16.257 1.00 88.00 174 ALA A N 1
ATOM 1337 C CA . ALA A 1 174 ? 4.994 0.858 -15.398 1.00 88.00 174 ALA A CA 1
ATOM 1338 C C . ALA A 1 174 ? 4.534 1.142 -13.953 1.00 88.00 174 ALA A C 1
ATOM 1340 O O . ALA A 1 174 ? 3.762 0.370 -13.384 1.00 88.00 174 ALA A O 1
ATOM 1341 N N . ILE A 1 175 ? 4.903 2.286 -13.373 1.00 88.00 175 ILE A N 1
ATOM 1342 C CA . ILE A 1 175 ? 4.465 2.710 -12.030 1.00 88.00 175 ILE A CA 1
ATOM 1343 C C . ILE A 1 175 ? 2.950 2.967 -11.992 1.00 88.00 175 ILE A C 1
ATOM 1345 O O . ILE A 1 175 ? 2.272 2.547 -11.047 1.00 88.00 175 ILE A O 1
ATOM 1349 N N . SER A 1 176 ? 2.392 3.560 -13.055 1.00 86.38 176 SER A N 1
ATOM 1350 C CA . SER A 1 176 ? 0.949 3.797 -13.181 1.00 86.38 176 SER A CA 1
ATOM 1351 C C . SER A 1 176 ? 0.129 2.506 -13.059 1.00 86.38 176 SER A C 1
ATOM 1353 O O . SER A 1 176 ? -0.944 2.508 -12.452 1.00 86.38 176 SER A O 1
ATOM 1355 N N . SER A 1 177 ? 0.657 1.368 -13.525 1.00 84.81 177 SER A N 1
ATOM 1356 C CA . SER A 1 177 ? -0.018 0.066 -13.396 1.00 84.81 177 SER A CA 1
ATOM 1357 C C . SER A 1 177 ? -0.242 -0.373 -11.941 1.00 84.81 177 SER A C 1
ATOM 1359 O O . SER A 1 177 ? -1.269 -0.971 -11.616 1.00 84.81 177 SER A O 1
ATOM 1361 N N . VAL A 1 178 ? 0.669 -0.010 -11.030 1.00 84.38 178 VAL A N 1
ATOM 1362 C CA . VAL A 1 178 ? 0.541 -0.266 -9.587 1.00 84.38 178 VAL A CA 1
ATOM 1363 C C . VAL A 1 178 ? -0.558 0.620 -8.979 1.00 84.38 178 VAL A C 1
ATOM 1365 O O . VAL A 1 178 ? -1.103 0.324 -7.909 1.00 84.38 178 VAL A O 1
ATOM 1368 N N . GLY A 1 179 ? -0.972 1.663 -9.701 1.00 81.69 179 GLY A N 1
ATOM 1369 C CA . GLY A 1 179 ? -1.902 2.701 -9.272 1.00 81.69 179 GLY A CA 1
ATOM 1370 C C . GLY A 1 179 ? -1.232 3.761 -8.416 1.00 81.69 179 GLY A C 1
ATOM 1371 O O . GLY A 1 179 ? -1.877 4.298 -7.522 1.00 81.69 179 GLY A O 1
ATOM 1372 N N . TRP A 1 180 ? 0.064 3.978 -8.626 1.00 85.88 180 TRP A N 1
ATOM 1373 C CA . TRP A 1 180 ? 0.837 5.042 -7.999 1.00 85.88 180 TRP A CA 1
ATOM 1374 C C . TRP A 1 180 ? 1.340 5.986 -9.090 1.00 85.88 180 TRP A C 1
ATOM 1376 O O . TRP A 1 180 ? 1.405 5.617 -10.262 1.00 85.88 180 TRP A O 1
ATOM 1386 N N . PHE A 1 181 ? 1.654 7.216 -8.705 1.00 83.88 181 PHE A N 1
ATOM 1387 C CA . PHE A 1 181 ? 2.156 8.240 -9.616 1.00 83.88 181 PHE A CA 1
ATOM 1388 C C . PHE A 1 181 ? 3.675 8.300 -9.502 1.00 83.88 181 PHE A C 1
ATOM 1390 O O . PHE A 1 181 ? 4.211 8.237 -8.394 1.00 83.88 181 PHE A O 1
ATOM 1397 N N . ALA A 1 182 ? 4.375 8.408 -10.628 1.00 83.94 182 ALA A N 1
ATOM 1398 C CA . ALA A 1 182 ? 5.835 8.483 -10.627 1.00 83.94 182 ALA A CA 1
ATOM 1399 C C . ALA A 1 182 ? 6.338 9.754 -9.927 1.00 83.94 182 ALA A C 1
ATOM 1401 O O . ALA A 1 182 ? 7.386 9.745 -9.293 1.00 83.94 182 ALA A O 1
ATOM 1402 N N . GLU A 1 183 ? 5.536 10.812 -9.958 1.00 84.00 183 GLU A N 1
ATOM 1403 C CA . GLU A 1 18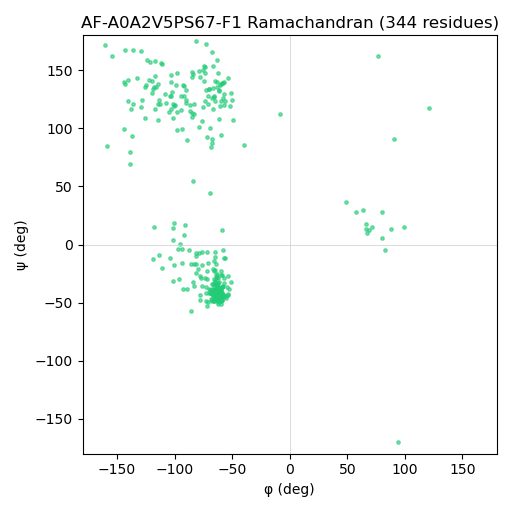3 ? 5.761 12.088 -9.286 1.00 84.00 183 GLU A CA 1
ATOM 1404 C C . GLU A 1 183 ? 5.775 11.966 -7.750 1.00 84.00 183 GLU A C 1
ATOM 1406 O O . GLU A 1 183 ? 6.262 12.859 -7.063 1.00 84.00 183 GLU A O 1
ATOM 1411 N N . LEU A 1 184 ? 5.256 10.865 -7.186 1.00 79.06 184 LEU A N 1
ATOM 1412 C CA . LEU A 1 184 ? 5.411 10.561 -5.757 1.00 79.06 184 LEU A CA 1
ATOM 1413 C C . LEU A 1 184 ? 6.783 9.957 -5.430 1.00 79.06 184 LEU A C 1
ATOM 1415 O O . LEU A 1 184 ? 7.188 9.986 -4.270 1.00 79.06 184 LEU A O 1
ATOM 1419 N N . LEU A 1 185 ? 7.474 9.389 -6.422 1.00 79.06 185 LEU A N 1
ATOM 1420 C CA . LEU A 1 185 ? 8.831 8.861 -6.275 1.00 79.06 185 LEU A CA 1
ATOM 1421 C C . LEU A 1 185 ? 9.874 9.944 -6.554 1.00 79.06 185 LEU A C 1
ATOM 1423 O O . LEU A 1 185 ? 10.882 10.007 -5.853 1.00 79.06 185 LEU A O 1
ATOM 1427 N N . ASP A 1 186 ? 9.614 10.812 -7.536 1.00 77.50 186 ASP A N 1
ATOM 1428 C CA . ASP A 1 186 ? 10.443 11.981 -7.819 1.00 77.50 186 ASP A CA 1
ATOM 1429 C C . ASP A 1 186 ? 9.622 13.279 -7.832 1.00 77.50 186 ASP A C 1
ATOM 1431 O O . ASP A 1 186 ? 8.859 13.570 -8.754 1.00 77.50 186 ASP A O 1
ATOM 1435 N N . LEU A 1 187 ? 9.829 14.091 -6.795 1.00 72.19 187 LEU A N 1
ATOM 1436 C CA . LEU A 1 187 ? 9.150 15.370 -6.590 1.00 72.19 187 LEU A CA 1
ATOM 1437 C C . LEU A 1 187 ? 9.862 16.549 -7.277 1.00 72.19 187 LEU A C 1
ATOM 1439 O O . LEU A 1 187 ? 9.339 17.664 -7.242 1.00 72.19 187 LEU A O 1
ATOM 1443 N N . LYS A 1 188 ? 11.036 16.348 -7.897 1.00 74.94 188 LYS A N 1
ATOM 1444 C CA . LYS A 1 188 ? 11.884 17.442 -8.417 1.00 74.94 188 LYS A CA 1
ATOM 1445 C C . LYS A 1 188 ? 11.194 18.326 -9.455 1.00 74.94 188 LYS A C 1
ATOM 1447 O O . LYS A 1 188 ? 11.430 19.530 -9.485 1.00 74.94 188 LYS A O 1
ATOM 1452 N N . SER A 1 189 ? 10.358 17.738 -10.307 1.00 67.31 189 SER A N 1
ATOM 1453 C CA . SER A 1 189 ? 9.690 18.431 -11.418 1.00 67.31 189 SER A CA 1
ATOM 1454 C C . SER A 1 189 ? 8.292 18.952 -11.067 1.00 67.31 189 SER A C 1
ATOM 1456 O O . SER A 1 189 ? 7.660 19.628 -11.881 1.00 67.31 189 SER A O 1
ATOM 1458 N N . THR A 1 190 ? 7.793 18.665 -9.861 1.00 74.25 190 THR A N 1
ATOM 1459 C CA . THR A 1 190 ? 6.389 18.895 -9.511 1.00 74.25 190 THR A CA 1
ATOM 1460 C C . THR A 1 190 ? 6.219 20.182 -8.704 1.00 74.25 190 THR A C 1
ATOM 1462 O O . THR A 1 190 ? 6.734 20.328 -7.597 1.00 74.25 190 THR A O 1
ATOM 1465 N N . GLY A 1 191 ? 5.447 21.133 -9.239 1.00 75.62 191 GLY A N 1
ATOM 1466 C CA . GLY A 1 191 ? 5.069 22.351 -8.516 1.00 75.62 191 GLY A CA 1
ATOM 1467 C C . GLY A 1 191 ? 4.137 22.087 -7.321 1.00 75.62 191 GLY A C 1
ATOM 1468 O O . GLY A 1 191 ? 3.507 21.036 -7.211 1.00 75.62 191 GLY A O 1
ATOM 1469 N N . ARG A 1 192 ? 3.975 23.086 -6.439 1.00 72.25 192 ARG A N 1
ATOM 1470 C CA . ARG A 1 192 ? 3.166 22.969 -5.202 1.00 72.25 192 ARG A CA 1
ATOM 1471 C C . ARG A 1 192 ? 1.677 22.663 -5.423 1.00 72.25 192 ARG A C 1
ATOM 1473 O O . ARG A 1 192 ? 1.052 22.050 -4.568 1.00 72.25 192 ARG A O 1
ATOM 1480 N N . ALA A 1 193 ? 1.077 23.142 -6.512 1.00 76.94 193 ALA A N 1
ATOM 1481 C CA . ALA A 1 193 ? -0.346 22.908 -6.782 1.00 76.94 193 ALA A CA 1
ATOM 1482 C C . ALA A 1 193 ? -0.614 21.490 -7.334 1.00 76.94 193 ALA A C 1
ATOM 1484 O O . ALA A 1 193 ? -1.463 20.800 -6.769 1.00 76.94 193 ALA A O 1
ATOM 1485 N N . PRO A 1 194 ? 0.133 20.999 -8.345 1.00 80.81 194 PRO A N 1
ATOM 1486 C CA . PRO A 1 194 ? 0.031 19.606 -8.785 1.00 80.81 194 PRO A CA 1
ATOM 1487 C C . PRO A 1 194 ? 0.317 18.578 -7.681 1.00 80.81 194 PRO A C 1
ATOM 1489 O O . PRO A 1 194 ? -0.354 17.550 -7.625 1.00 80.81 194 PRO A O 1
ATOM 1492 N N . SER A 1 195 ? 1.251 18.858 -6.760 1.00 82.00 195 SER A N 1
ATOM 1493 C CA . SER A 1 195 ? 1.576 17.923 -5.673 1.00 82.00 195 SER A CA 1
ATOM 1494 C C . SER A 1 195 ? 0.419 17.700 -4.693 1.00 82.00 195 SER A C 1
ATOM 1496 O O . SER A 1 195 ? 0.264 16.589 -4.186 1.00 82.00 195 SER A O 1
ATOM 1498 N N . ARG A 1 196 ? -0.442 18.705 -4.467 1.00 79.94 196 ARG A N 1
ATOM 1499 C CA . ARG A 1 196 ? -1.673 18.549 -3.668 1.00 79.94 196 ARG A CA 1
ATOM 1500 C C . ARG A 1 196 ? -2.654 17.584 -4.334 1.00 79.94 196 ARG A C 1
ATOM 1502 O O . ARG A 1 196 ? -3.102 16.641 -3.695 1.00 79.94 196 ARG A O 1
ATOM 1509 N N . ILE A 1 197 ? -2.897 17.755 -5.635 1.00 84.19 197 ILE A N 1
ATOM 1510 C CA . ILE A 1 197 ? -3.785 16.872 -6.409 1.00 84.19 197 ILE A CA 1
ATOM 1511 C C . ILE A 1 197 ? -3.250 15.434 -6.409 1.00 84.19 197 ILE A C 1
ATOM 1513 O O . ILE A 1 197 ? -4.002 14.489 -6.182 1.00 84.19 197 ILE A O 1
ATOM 1517 N N . LEU A 1 198 ? -1.942 15.259 -6.618 1.00 86.12 198 LEU A N 1
ATOM 1518 C CA . LEU A 1 198 ? -1.295 13.944 -6.582 1.00 86.12 198 LEU A CA 1
ATOM 1519 C C . LEU A 1 198 ? -1.412 13.283 -5.208 1.00 86.12 198 LEU A C 1
ATOM 1521 O O . LEU A 1 198 ? -1.658 12.083 -5.122 1.00 86.12 198 LEU A O 1
ATOM 1525 N N . THR A 1 199 ? -1.281 14.066 -4.138 1.00 86.88 199 THR A N 1
ATOM 1526 C CA . THR A 1 199 ? -1.432 13.591 -2.759 1.00 86.88 199 THR A CA 1
ATOM 1527 C C . THR A 1 199 ? -2.869 13.159 -2.470 1.00 86.88 199 THR A C 1
ATOM 1529 O O . THR A 1 199 ? -3.081 12.104 -1.872 1.00 86.88 199 THR A O 1
ATOM 1532 N N . ASP A 1 200 ? -3.862 13.903 -2.957 1.00 86.88 200 ASP A N 1
ATOM 1533 C CA . ASP A 1 200 ? -5.273 13.532 -2.826 1.00 86.88 200 ASP A CA 1
ATOM 1534 C C . ASP A 1 200 ? -5.593 12.244 -3.587 1.00 86.88 200 ASP A C 1
ATOM 1536 O O . ASP A 1 200 ? -6.225 11.338 -3.037 1.00 86.88 200 ASP A O 1
ATOM 1540 N N . LEU A 1 201 ? -5.105 12.109 -4.822 1.00 87.50 201 LEU A N 1
ATOM 1541 C CA . LEU A 1 201 ? -5.255 10.876 -5.593 1.00 87.50 201 LEU A CA 1
ATOM 1542 C C . LEU A 1 201 ? -4.549 9.699 -4.906 1.00 87.50 201 LEU A C 1
ATOM 1544 O O . LEU A 1 201 ? -5.120 8.613 -4.801 1.00 87.50 201 LEU A O 1
ATOM 1548 N N . ALA A 1 202 ? -3.345 9.906 -4.367 1.00 88.31 202 ALA A N 1
ATOM 1549 C CA . ALA A 1 202 ? -2.630 8.891 -3.597 1.00 88.31 202 ALA A CA 1
ATOM 1550 C C . ALA A 1 202 ? -3.450 8.438 -2.379 1.00 88.31 202 ALA A C 1
ATOM 1552 O O . ALA A 1 202 ? -3.666 7.240 -2.183 1.00 88.31 202 ALA A O 1
ATOM 1553 N N . ASN A 1 203 ? -3.998 9.382 -1.615 1.00 88.06 203 ASN A N 1
ATOM 1554 C CA . ASN A 1 203 ? -4.859 9.097 -0.470 1.00 88.06 203 ASN A CA 1
ATOM 1555 C C . ASN A 1 203 ? -6.127 8.329 -0.869 1.00 88.06 203 ASN A C 1
ATOM 1557 O O . ASN A 1 203 ? -6.515 7.394 -0.167 1.00 88.06 203 ASN A O 1
ATOM 1561 N N . GLN A 1 204 ? -6.740 8.645 -2.013 1.00 87.50 204 GLN A N 1
ATOM 1562 C CA . GLN A 1 204 ? -7.881 7.884 -2.534 1.00 87.50 204 GLN A CA 1
ATOM 1563 C C . GLN A 1 204 ? -7.506 6.428 -2.841 1.00 87.50 204 GLN A C 1
ATOM 1565 O O . GLN A 1 204 ? -8.267 5.518 -2.501 1.00 87.50 204 GLN A O 1
ATOM 1570 N N . THR A 1 205 ? -6.327 6.178 -3.424 1.00 86.56 205 THR A N 1
ATOM 1571 C CA . THR A 1 205 ? -5.866 4.801 -3.693 1.00 86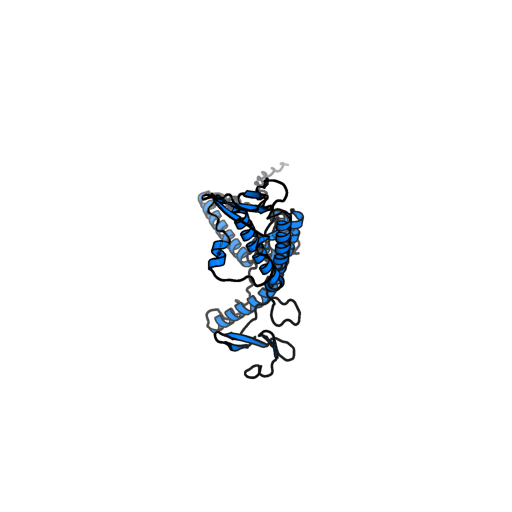.56 205 THR A CA 1
ATOM 1572 C C . THR A 1 205 ? -5.624 4.016 -2.401 1.00 86.56 205 THR A C 1
ATOM 1574 O O . THR A 1 205 ? -6.000 2.844 -2.308 1.00 86.56 205 THR A O 1
ATOM 1577 N N . ILE A 1 206 ? -5.063 4.666 -1.377 1.00 87.38 206 ILE A N 1
ATOM 1578 C CA . ILE A 1 206 ? -4.857 4.086 -0.046 1.00 87.38 206 ILE A CA 1
ATOM 1579 C C . ILE A 1 206 ? -6.210 3.756 0.592 1.00 87.38 206 ILE A C 1
ATOM 1581 O O . ILE A 1 206 ? -6.415 2.634 1.061 1.00 87.38 206 ILE A O 1
ATOM 1585 N N . TRP A 1 207 ? -7.158 4.694 0.557 1.00 86.06 207 TRP A N 1
ATOM 1586 C CA . TRP A 1 207 ? -8.486 4.513 1.135 1.00 86.06 207 TRP A CA 1
ATOM 1587 C C . TRP A 1 207 ? -9.277 3.397 0.449 1.00 86.06 207 TRP A C 1
ATOM 1589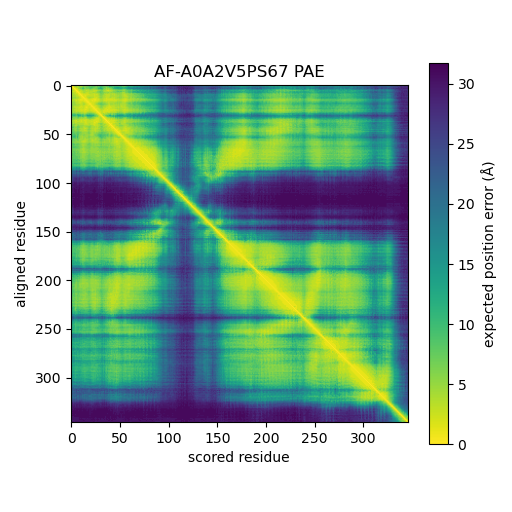 O O . TRP A 1 207 ? -9.886 2.568 1.125 1.00 86.06 207 TRP A O 1
ATOM 1599 N N . ALA A 1 208 ? -9.227 3.307 -0.883 1.00 84.56 208 ALA A N 1
ATOM 1600 C CA . ALA A 1 208 ? -9.876 2.231 -1.631 1.00 84.56 208 ALA A CA 1
ATOM 1601 C C . ALA A 1 208 ? -9.379 0.845 -1.178 1.00 84.56 208 ALA A C 1
ATOM 1603 O O . ALA A 1 208 ? -10.185 -0.051 -0.898 1.00 84.56 208 ALA A O 1
ATOM 1604 N N . ARG A 1 209 ? -8.058 0.690 -1.004 1.00 83.81 209 ARG A N 1
ATOM 1605 C CA . ARG A 1 209 ? -7.449 -0.545 -0.486 1.00 83.81 209 ARG A CA 1
ATOM 1606 C C . ARG A 1 209 ? -7.858 -0.808 0.959 1.00 83.81 209 ARG A C 1
ATOM 1608 O O . ARG A 1 209 ? -8.316 -1.907 1.271 1.00 83.81 209 ARG A O 1
ATOM 1615 N N . GLN A 1 210 ? -7.783 0.200 1.822 1.00 85.25 210 GLN A N 1
ATOM 1616 C CA . GLN A 1 210 ? -8.194 0.088 3.222 1.00 85.25 210 GLN A CA 1
ATOM 1617 C C . GLN A 1 210 ? -9.665 -0.301 3.365 1.00 85.25 210 GLN A C 1
ATOM 1619 O O . GLN A 1 210 ? -9.979 -1.134 4.206 1.00 85.25 210 GLN A O 1
ATOM 1624 N N . ARG A 1 211 ? -10.564 0.210 2.515 1.00 83.69 211 ARG A N 1
ATOM 1625 C CA . ARG A 1 211 ? -11.990 -0.145 2.531 1.00 83.69 211 ARG A CA 1
ATOM 1626 C C . ARG A 1 211 ? -12.207 -1.632 2.266 1.00 83.69 211 ARG A C 1
ATOM 1628 O O . ARG A 1 211 ? -12.991 -2.275 2.962 1.00 83.69 211 ARG A O 1
ATOM 1635 N N . THR A 1 212 ? -11.501 -2.192 1.282 1.00 82.31 212 THR A N 1
ATOM 1636 C CA . THR A 1 212 ? -11.567 -3.638 1.007 1.00 82.31 212 THR A CA 1
ATOM 1637 C C . THR A 1 212 ? -10.943 -4.461 2.138 1.00 82.31 212 THR A C 1
ATOM 1639 O O . THR A 1 212 ? -11.499 -5.488 2.528 1.00 82.31 212 THR A O 1
ATOM 1642 N N . GLY A 1 213 ? -9.842 -3.978 2.723 1.00 85.50 213 GLY A N 1
ATOM 1643 C CA . GLY A 1 213 ? -9.180 -4.593 3.872 1.00 85.50 213 GLY A CA 1
ATOM 1644 C C . GLY A 1 213 ? -10.004 -4.537 5.160 1.00 85.50 213 GLY A C 1
ATOM 1645 O O . GLY A 1 213 ? -9.989 -5.493 5.928 1.00 85.50 213 GLY A O 1
ATOM 1646 N N . TYR A 1 214 ? -10.786 -3.478 5.380 1.00 86.38 214 TYR A N 1
ATOM 1647 C CA . TYR A 1 214 ? -11.531 -3.239 6.619 1.00 86.38 214 TYR A CA 1
ATOM 1648 C C . TYR A 1 214 ? -12.507 -4.374 6.931 1.00 86.38 214 TYR A C 1
ATOM 1650 O O . TYR A 1 214 ? -12.517 -4.913 8.038 1.00 86.38 214 TYR A O 1
ATOM 1658 N N . ARG A 1 215 ? -13.295 -4.800 5.933 1.00 83.12 215 ARG A N 1
ATOM 1659 C CA . ARG A 1 215 ? -14.233 -5.924 6.085 1.00 83.12 215 ARG A CA 1
ATOM 1660 C C . ARG A 1 215 ? -13.505 -7.213 6.471 1.00 83.12 215 ARG A C 1
ATOM 1662 O O . ARG A 1 215 ? -13.985 -7.965 7.318 1.00 83.12 215 ARG A O 1
ATOM 1669 N N . ARG A 1 216 ? -12.351 -7.460 5.854 1.00 85.56 216 ARG A N 1
ATOM 1670 C CA . ARG A 1 216 ? -11.537 -8.662 6.081 1.00 85.56 216 ARG A CA 1
ATOM 1671 C C . ARG A 1 216 ? -10.897 -8.634 7.462 1.00 85.56 216 ARG A C 1
ATOM 1673 O O . ARG A 1 216 ? -10.947 -9.627 8.178 1.00 85.56 216 ARG A O 1
ATOM 1680 N N . TRP A 1 217 ? -10.398 -7.473 7.872 1.00 86.00 217 TRP A N 1
ATOM 1681 C CA . TRP A 1 217 ? -9.848 -7.249 9.201 1.00 86.00 217 TRP A CA 1
ATOM 1682 C C . TRP A 1 217 ? -10.908 -7.504 10.277 1.00 86.00 217 TRP A C 1
ATOM 1684 O O . TRP A 1 217 ? -10.679 -8.298 11.190 1.00 86.00 217 TRP A O 1
ATOM 1694 N N . LYS A 1 218 ? -12.108 -6.926 10.119 1.00 86.62 218 LYS A N 1
ATOM 1695 C CA . LYS A 1 218 ? -13.251 -7.173 11.010 1.00 86.62 218 LYS A CA 1
ATOM 1696 C C . LYS A 1 218 ? -13.597 -8.658 11.115 1.00 86.62 218 LYS A C 1
ATOM 1698 O O . LYS A 1 218 ? -13.787 -9.151 12.224 1.00 86.62 218 LYS A O 1
ATOM 1703 N N . ARG A 1 219 ? -13.628 -9.381 9.989 1.00 85.75 219 ARG A N 1
ATOM 1704 C CA . ARG A 1 219 ? -13.878 -10.833 9.958 1.00 85.75 219 ARG A CA 1
ATOM 1705 C C . ARG A 1 219 ? -12.790 -11.614 10.702 1.00 85.75 219 ARG A C 1
ATOM 1707 O O . ARG A 1 219 ? -13.119 -12.432 11.555 1.00 85.75 219 ARG A O 1
ATOM 1714 N N . ALA A 1 220 ? -11.518 -11.364 10.397 1.00 87.38 220 ALA A N 1
ATOM 1715 C CA . ALA A 1 220 ? -10.391 -12.114 10.950 1.00 87.38 220 ALA A CA 1
ATOM 1716 C C . ALA A 1 220 ? -10.243 -11.910 12.464 1.00 87.38 220 ALA A C 1
ATOM 1718 O O . ALA A 1 220 ? -10.167 -12.875 13.223 1.00 87.38 220 ALA A O 1
ATOM 1719 N N . VAL A 1 221 ? -10.264 -10.656 12.918 1.00 88.94 221 VAL A N 1
ATOM 1720 C CA . VAL A 1 221 ? -10.151 -10.340 14.347 1.00 88.94 221 VAL A CA 1
ATOM 1721 C C . VAL A 1 221 ? -11.434 -10.707 15.090 1.00 88.94 221 VAL A C 1
ATOM 1723 O O . VAL A 1 221 ? -11.353 -11.242 16.189 1.00 88.94 221 VAL A O 1
ATOM 1726 N N . GLY A 1 222 ? -12.614 -10.532 14.485 1.00 88.94 222 GLY A N 1
ATOM 1727 C CA . GLY A 1 222 ? -13.875 -11.010 15.061 1.00 88.94 222 GLY A CA 1
ATOM 1728 C C . GLY A 1 222 ? -13.874 -12.524 15.295 1.00 88.94 222 GLY A C 1
ATOM 1729 O O . GLY A 1 222 ? -14.271 -12.982 16.364 1.00 88.94 222 GLY A O 1
ATOM 1730 N N . TYR A 1 223 ? -13.348 -13.300 14.343 1.00 88.00 223 TYR A N 1
ATOM 1731 C CA . TYR A 1 223 ? -13.156 -14.741 14.512 1.00 88.00 223 TYR A CA 1
ATOM 1732 C C . TYR A 1 223 ? -12.151 -15.068 15.626 1.00 88.00 223 TYR A C 1
ATOM 1734 O O . TYR A 1 223 ? -12.415 -15.940 16.455 1.00 88.00 223 TYR A O 1
ATOM 1742 N N . ALA A 1 224 ? -11.023 -14.354 15.686 1.00 88.81 224 ALA A N 1
ATOM 1743 C CA . ALA A 1 224 ? -10.028 -14.536 16.741 1.00 88.81 224 ALA A CA 1
ATOM 1744 C C . ALA A 1 224 ? -10.610 -14.250 18.137 1.00 88.81 224 ALA A C 1
ATOM 1746 O O . ALA A 1 224 ? -10.405 -15.043 19.054 1.00 88.81 224 ALA A O 1
ATOM 1747 N N . ILE A 1 225 ? -11.399 -13.180 18.279 1.00 89.56 225 ILE A N 1
ATOM 1748 C CA . ILE A 1 225 ? -12.106 -12.823 19.517 1.00 89.56 225 ILE A CA 1
ATOM 1749 C C . ILE A 1 225 ? -13.105 -13.918 19.898 1.00 89.56 225 ILE A C 1
ATOM 1751 O O . ILE A 1 225 ? -13.072 -14.405 21.027 1.00 89.56 225 ILE A O 1
ATOM 1755 N N . ALA A 1 226 ? -13.941 -14.370 18.959 1.00 88.25 226 ALA A N 1
ATOM 1756 C CA . ALA A 1 226 ? -14.910 -15.437 19.204 1.00 88.25 226 ALA A CA 1
ATOM 1757 C C . ALA A 1 226 ? -14.230 -16.747 19.645 1.00 88.25 226 ALA A C 1
ATOM 1759 O O . ALA A 1 226 ? -14.686 -17.422 20.573 1.00 88.25 226 ALA A O 1
ATOM 1760 N N . LYS A 1 227 ? -13.098 -17.097 19.021 1.00 90.19 227 LYS A N 1
ATOM 1761 C CA . LYS A 1 227 ? -12.292 -18.260 19.409 1.00 90.19 227 LYS A CA 1
ATOM 1762 C C . LYS A 1 227 ? -11.654 -18.069 20.790 1.00 90.19 227 LYS A C 1
ATOM 1764 O O . LYS A 1 227 ? -11.692 -18.995 21.599 1.00 90.19 227 LYS A O 1
ATOM 1769 N N . GLY A 1 228 ? -11.137 -16.877 21.083 1.00 88.69 228 GLY A N 1
ATOM 1770 C CA . GLY A 1 228 ? -10.586 -16.511 22.389 1.00 88.69 228 GLY A CA 1
ATOM 1771 C C . GLY A 1 228 ? -11.617 -16.611 23.515 1.00 88.69 228 GLY A C 1
ATOM 1772 O O . GLY A 1 228 ? -11.314 -17.156 24.574 1.00 88.69 228 GLY A O 1
ATOM 1773 N N . MET A 1 229 ? -12.862 -16.194 23.268 1.00 89.19 229 MET A N 1
ATOM 1774 C CA . MET A 1 229 ? -13.973 -16.377 24.212 1.00 89.19 229 MET A CA 1
ATOM 1775 C C . MET A 1 229 ? -14.310 -17.846 24.446 1.00 89.19 229 MET A C 1
ATOM 1777 O O . MET A 1 229 ? -14.576 -18.246 25.577 1.00 89.19 229 MET A O 1
ATOM 1781 N N . LYS A 1 230 ? -14.316 -18.658 23.381 1.00 89.00 230 L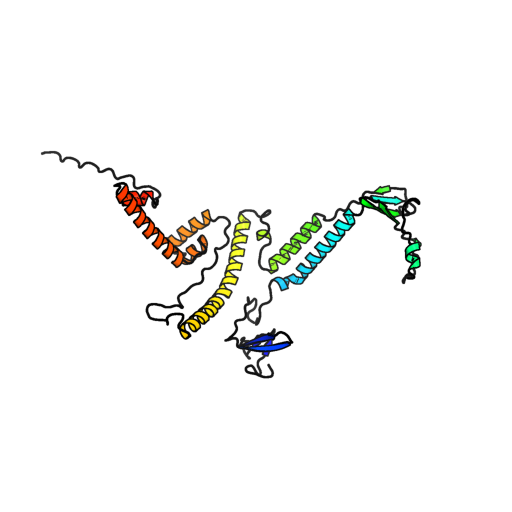YS A N 1
ATOM 1782 C CA . LYS A 1 230 ? -14.611 -20.094 23.480 1.00 89.00 230 LYS A CA 1
ATOM 1783 C C . LYS A 1 230 ? -13.580 -20.825 24.344 1.00 89.00 230 LYS A C 1
ATOM 1785 O O . LYS A 1 230 ? -13.945 -21.748 25.061 1.00 89.00 230 LYS A O 1
ATOM 1790 N N . ILE A 1 231 ? -12.317 -20.405 24.271 1.00 92.81 231 ILE A N 1
ATOM 1791 C CA . ILE A 1 231 ? -11.201 -20.963 25.052 1.00 92.81 231 ILE A CA 1
ATOM 1792 C C . ILE A 1 231 ? -11.132 -20.345 26.465 1.00 92.81 231 ILE A C 1
ATOM 1794 O O . ILE A 1 231 ? -10.504 -20.912 27.351 1.00 92.81 231 ILE A O 1
ATOM 1798 N N . GLY A 1 232 ? -11.800 -19.211 26.700 1.00 88.38 232 GLY A N 1
ATOM 1799 C CA . GLY A 1 232 ? -11.812 -18.512 27.990 1.00 88.38 232 GLY A CA 1
ATOM 1800 C C . GLY A 1 232 ? -10.669 -17.509 28.190 1.00 88.38 232 GLY A C 1
ATOM 1801 O O . GLY A 1 232 ? -10.466 -17.045 29.305 1.00 88.38 232 GLY A O 1
ATOM 1802 N N . GLN A 1 233 ? -9.932 -17.150 27.132 1.00 87.50 233 GLN A N 1
ATOM 1803 C CA . GLN A 1 233 ? -8.884 -16.116 27.184 1.00 87.50 233 GLN A CA 1
ATOM 1804 C C . GLN A 1 233 ? -9.454 -14.693 27.181 1.00 87.50 233 GLN A C 1
ATOM 1806 O O . GLN A 1 233 ? -8.836 -13.771 27.704 1.00 87.50 233 GLN A O 1
ATOM 1811 N N . VAL A 1 234 ? -10.626 -14.513 26.569 1.00 85.12 234 VAL A N 1
ATOM 1812 C CA . VAL A 1 234 ? -11.343 -13.236 26.515 1.00 85.12 234 VAL A CA 1
ATOM 1813 C C . VAL A 1 234 ? -12.662 -13.407 27.269 1.00 85.12 234 VAL A C 1
ATOM 1815 O O . VAL A 1 234 ? -13.336 -14.421 27.058 1.00 85.12 234 VAL A O 1
ATOM 1818 N N . PRO A 1 235 ? -13.060 -12.451 28.129 1.00 83.88 235 PRO A N 1
ATOM 1819 C CA . PRO A 1 235 ? -14.369 -12.482 28.767 1.00 83.88 235 PRO A CA 1
ATOM 1820 C C . PRO A 1 235 ? -15.493 -12.615 27.734 1.00 83.88 235 PRO A C 1
ATOM 1822 O O . PRO A 1 235 ? -15.425 -12.052 26.638 1.00 83.88 235 PRO A O 1
ATOM 1825 N N . LYS A 1 236 ? -16.540 -13.370 28.079 1.00 80.56 236 LYS A N 1
ATOM 1826 C CA . LYS A 1 236 ? -17.741 -13.443 27.241 1.00 80.56 236 LYS A CA 1
ATOM 1827 C C . LYS A 1 236 ? -18.382 -12.060 27.143 1.00 80.56 236 LYS A C 1
ATOM 1829 O O . LYS A 1 236 ? -18.334 -11.293 28.102 1.00 80.56 236 LYS A O 1
ATOM 1834 N N . ASN A 1 237 ? -18.996 -11.792 25.993 1.00 78.94 237 ASN A N 1
ATOM 1835 C CA . ASN A 1 237 ? -19.775 -10.577 25.787 1.00 78.94 237 ASN A CA 1
ATOM 1836 C C . ASN A 1 237 ? -20.871 -10.485 26.865 1.00 78.94 237 ASN A C 1
ATOM 1838 O O . ASN A 1 237 ? -21.637 -11.437 27.041 1.00 78.94 237 ASN A O 1
ATOM 1842 N N . ASN A 1 238 ? -20.890 -9.387 27.611 1.00 77.81 238 ASN A N 1
ATOM 1843 C CA . ASN A 1 238 ? -21.868 -9.090 28.654 1.00 77.81 238 ASN A CA 1
ATOM 1844 C C . ASN A 1 238 ? -22.308 -7.620 28.530 1.00 77.81 238 ASN A C 1
ATOM 1846 O O . ASN A 1 238 ? -21.662 -6.845 27.830 1.00 77.81 238 ASN A O 1
ATOM 1850 N N . ASP A 1 239 ? -23.378 -7.219 29.224 1.00 61.56 239 ASP A N 1
ATOM 1851 C CA . ASP A 1 239 ? -23.986 -5.877 29.100 1.00 61.56 239 ASP A CA 1
ATOM 1852 C C . ASP A 1 239 ? -23.031 -4.689 29.371 1.00 61.56 239 ASP A C 1
ATOM 1854 O O . ASP A 1 239 ? -23.370 -3.548 29.066 1.00 61.56 239 ASP A O 1
ATOM 1858 N N . GLY A 1 240 ? -21.832 -4.925 29.921 1.00 68.00 240 GLY A N 1
ATOM 1859 C CA . GLY A 1 240 ? -20.813 -3.896 30.169 1.00 68.00 240 GLY A CA 1
ATOM 1860 C C . GLY A 1 240 ? -19.534 -4.018 29.334 1.00 68.00 240 GLY A C 1
ATOM 1861 O O . GLY A 1 240 ? -18.697 -3.116 29.378 1.00 68.00 240 GLY A O 1
ATOM 1862 N N . PHE A 1 241 ? -19.346 -5.109 28.590 1.00 70.06 241 PHE A N 1
ATOM 1863 C CA . PHE A 1 241 ? -18.143 -5.373 27.807 1.00 70.06 241 PHE A CA 1
ATOM 1864 C C . PHE A 1 241 ? -18.513 -6.072 26.502 1.00 70.06 241 PHE A C 1
ATOM 1866 O O . PHE A 1 241 ? -18.680 -7.292 26.461 1.00 70.06 241 PHE A O 1
ATOM 1873 N N . ASP A 1 242 ? -18.582 -5.278 25.430 1.00 77.94 242 ASP A N 1
ATOM 1874 C CA . ASP A 1 242 ? -18.694 -5.779 24.064 1.00 77.94 242 ASP A CA 1
ATOM 1875 C C . ASP A 1 242 ? -17.308 -5.804 23.394 1.00 77.94 242 ASP A C 1
ATOM 1877 O O . ASP A 1 242 ? -16.829 -4.784 22.889 1.00 77.94 242 ASP A O 1
ATOM 1881 N N . PRO A 1 243 ? -16.631 -6.961 23.353 1.00 74.38 243 PRO A N 1
ATOM 1882 C CA . PRO A 1 243 ? -15.326 -7.087 22.715 1.00 74.38 243 PRO A CA 1
ATOM 1883 C C . PRO A 1 243 ? -15.396 -7.020 21.189 1.00 74.38 243 PRO A C 1
ATOM 1885 O O . PRO A 1 243 ? -14.344 -6.980 20.560 1.00 74.38 243 PRO 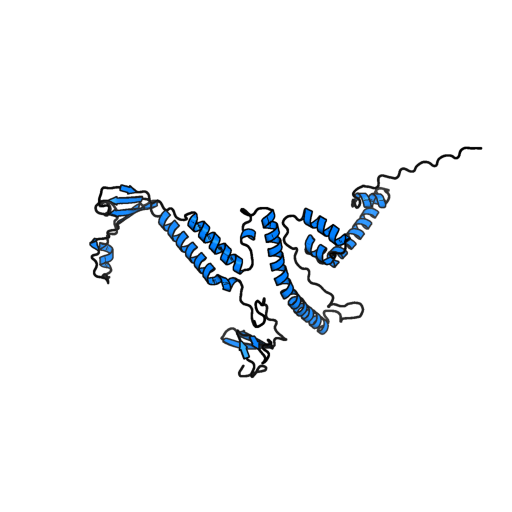A O 1
ATOM 1888 N N . TYR A 1 244 ? -16.581 -6.984 20.568 1.00 80.50 244 TYR A N 1
ATOM 1889 C CA . TYR A 1 244 ? -16.711 -6.685 19.138 1.00 80.50 244 TYR A CA 1
ATOM 1890 C C . TYR A 1 244 ? -16.672 -5.180 18.843 1.00 80.50 244 TYR A C 1
ATOM 1892 O O . TYR A 1 244 ? -16.511 -4.781 17.682 1.00 80.50 244 TYR A O 1
ATOM 1900 N N . LEU A 1 245 ? -16.734 -4.344 19.883 1.00 79.75 245 LEU A N 1
ATOM 1901 C CA . LEU A 1 245 ? -16.705 -2.886 19.811 1.00 79.75 245 LEU A CA 1
ATOM 1902 C C . LEU A 1 245 ? -15.266 -2.352 19.730 1.00 79.75 245 LEU A C 1
ATOM 1904 O O . LEU A 1 245 ? -14.814 -1.528 20.519 1.00 79.75 245 LEU A O 1
ATOM 1908 N N . TRP A 1 246 ? -14.525 -2.845 18.742 1.00 79.81 246 TRP A N 1
ATOM 1909 C CA . TRP A 1 246 ? -13.197 -2.356 18.382 1.00 79.81 246 TRP A CA 1
ATOM 1910 C C . TRP A 1 246 ? -13.227 -1.804 16.963 1.00 79.81 246 TRP A C 1
ATOM 1912 O O . TRP A 1 246 ? -13.911 -2.342 16.096 1.00 79.81 246 TRP A O 1
ATOM 1922 N N . GLU A 1 247 ? -12.462 -0.757 16.689 1.00 78.56 247 GLU A N 1
ATOM 1923 C CA . GLU A 1 247 ? -12.269 -0.236 15.337 1.00 78.56 247 GLU A CA 1
ATOM 1924 C C . GLU A 1 247 ? -10.773 -0.191 15.034 1.00 78.56 247 GLU A C 1
ATOM 1926 O O . GLU A 1 247 ? -9.985 0.177 15.909 1.00 78.56 247 GLU A O 1
ATOM 1931 N N . PRO A 1 248 ? -10.352 -0.593 13.826 1.00 77.25 248 PRO A N 1
ATOM 1932 C CA . PRO A 1 248 ? -8.955 -0.483 13.455 1.00 77.25 248 PRO A CA 1
ATOM 1933 C C . PRO A 1 248 ? -8.536 0.985 13.354 1.00 77.25 248 PRO A C 1
ATOM 1935 O O . PRO A 1 248 ? -9.221 1.796 12.728 1.00 77.25 248 PRO A O 1
ATOM 1938 N N . GLY A 1 249 ? -7.373 1.305 13.920 1.00 76.12 249 GLY A N 1
ATOM 1939 C CA . GLY A 1 249 ? -6.661 2.532 13.586 1.00 76.12 249 GLY A CA 1
ATOM 1940 C C . GLY A 1 249 ? -6.164 2.445 12.146 1.00 76.12 249 GLY A C 1
ATOM 1941 O O . GLY A 1 249 ? -5.511 1.475 11.762 1.00 76.12 249 GLY A O 1
ATOM 1942 N N . LEU A 1 250 ? -6.506 3.437 11.335 1.00 78.12 250 LEU A N 1
ATOM 1943 C CA . LEU A 1 250 ? -6.003 3.567 9.972 1.00 78.12 250 LEU A CA 1
ATOM 1944 C C . LEU A 1 250 ? -4.834 4.568 9.968 1.00 78.12 250 LEU A C 1
ATOM 1946 O O . LEU A 1 250 ? -4.838 5.510 10.762 1.00 78.12 250 LEU A O 1
ATOM 1950 N N . PRO A 1 251 ? -3.834 4.390 9.090 1.00 79.56 251 PRO A N 1
ATOM 1951 C CA . PRO A 1 251 ? -2.680 5.275 9.036 1.00 79.56 251 PRO A CA 1
ATOM 1952 C C . PRO A 1 251 ? -3.073 6.705 8.653 1.00 79.56 251 PRO A C 1
ATOM 1954 O O . PRO A 1 251 ? -4.116 6.955 8.037 1.00 79.56 251 PRO A O 1
ATOM 1957 N N . LYS A 1 252 ? -2.183 7.635 9.003 1.00 85.81 252 LYS A N 1
ATOM 1958 C CA . LYS A 1 252 ? -2.284 9.047 8.646 1.00 85.81 252 LYS A CA 1
ATOM 1959 C C . LYS A 1 252 ? -2.264 9.213 7.112 1.00 85.81 252 LYS A C 1
ATOM 1961 O O . LYS A 1 252 ? -1.406 8.605 6.470 1.00 85.81 252 LYS A O 1
ATOM 1966 N N . PRO A 1 253 ? -3.166 10.014 6.513 1.00 85.38 253 PRO A N 1
ATOM 1967 C CA . PRO A 1 253 ? -3.108 10.332 5.091 1.00 85.38 253 PRO A CA 1
ATOM 1968 C C . PRO A 1 253 ? -1.867 11.172 4.769 1.00 85.38 253 PRO A C 1
ATOM 1970 O O . PRO A 1 253 ? -1.357 11.911 5.613 1.00 85.38 253 PRO A O 1
ATOM 1973 N N . LEU A 1 254 ? -1.397 11.073 3.530 1.00 85.75 254 LEU A N 1
ATOM 1974 C CA . LEU A 1 254 ? -0.318 11.902 3.004 1.00 85.75 254 LEU A CA 1
ATOM 1975 C C . LEU A 1 254 ? -0.769 13.369 2.953 1.00 85.75 254 LEU A C 1
ATOM 1977 O O . LEU A 1 254 ? -1.922 13.652 2.626 1.00 85.75 254 LEU A O 1
ATOM 1981 N N . GLN A 1 255 ? 0.132 14.296 3.283 1.00 82.25 255 GLN A N 1
ATOM 1982 C CA . GLN A 1 255 ? -0.140 15.736 3.340 1.00 82.25 255 GLN A CA 1
ATOM 1983 C C . GLN A 1 255 ? 1.077 16.517 2.837 1.00 82.25 255 GLN A C 1
ATOM 1985 O O . GLN A 1 255 ? 2.208 16.192 3.193 1.00 82.25 255 GLN A O 1
ATOM 1990 N N . VAL A 1 256 ? 0.837 17.563 2.043 1.00 76.38 256 VAL A N 1
ATOM 1991 C CA . VAL A 1 256 ? 1.882 18.488 1.557 1.00 76.38 256 VAL A CA 1
ATOM 1992 C C . VAL A 1 256 ? 1.965 19.741 2.436 1.00 76.38 256 VAL A C 1
ATOM 1994 O O . VAL A 1 256 ? 3.037 20.320 2.581 1.00 76.38 256 VAL A O 1
ATOM 1997 N N . ASP A 1 257 ? 0.845 20.157 3.037 1.00 74.94 257 ASP A N 1
ATOM 1998 C CA . ASP A 1 257 ? 0.712 21.413 3.784 1.00 74.94 257 ASP A CA 1
ATOM 1999 C C . ASP A 1 257 ? -0.115 21.205 5.063 1.00 74.94 257 ASP A C 1
ATOM 2001 O O . ASP A 1 257 ? -1.254 21.651 5.201 1.00 74.94 257 ASP A O 1
ATOM 2005 N N . ALA A 1 258 ? 0.472 20.475 6.014 1.00 75.25 258 ALA A N 1
ATOM 2006 C CA . ALA A 1 258 ? -0.216 20.057 7.235 1.00 75.25 258 ALA A CA 1
ATOM 2007 C C . ALA A 1 258 ? -0.732 21.233 8.092 1.00 75.25 258 ALA A C 1
ATOM 2009 O O . ALA A 1 258 ? -1.652 21.051 8.886 1.00 75.25 258 ALA A O 1
ATOM 2010 N N . GLY A 1 259 ? -0.151 22.431 7.949 1.00 75.81 259 GLY A N 1
ATOM 2011 C CA . GLY A 1 259 ? -0.530 23.611 8.726 1.00 75.81 259 GLY A CA 1
ATOM 2012 C C . GLY A 1 259 ? -1.892 24.176 8.325 1.00 75.81 259 GLY A C 1
ATOM 2013 O O . GLY A 1 259 ? -2.765 24.333 9.179 1.00 75.81 259 GLY A O 1
ATOM 2014 N N . ASN A 1 260 ? -2.087 24.444 7.030 1.00 78.88 260 ASN A N 1
ATOM 2015 C CA . ASN A 1 260 ? -3.351 24.978 6.517 1.00 78.88 260 ASN A CA 1
ATOM 2016 C C . ASN A 1 260 ? -4.487 23.946 6.648 1.00 78.88 260 ASN A C 1
ATOM 2018 O O . ASN A 1 260 ? -5.594 24.271 7.083 1.00 78.88 260 ASN A O 1
ATOM 2022 N N . ASP A 1 261 ? -4.178 22.675 6.378 1.00 80.81 261 ASP A N 1
ATOM 2023 C CA . ASP A 1 261 ? -5.137 21.575 6.497 1.00 80.81 261 ASP A CA 1
ATOM 2024 C C . ASP A 1 261 ? -5.647 21.412 7.937 1.00 80.81 261 ASP A C 1
ATOM 2026 O O . ASP A 1 261 ? -6.845 21.224 8.153 1.00 80.81 261 ASP A O 1
ATOM 2030 N N . ALA A 1 262 ? -4.767 21.550 8.936 1.00 81.50 262 ALA A N 1
ATOM 2031 C CA . ALA A 1 262 ? -5.145 21.438 10.342 1.00 81.50 262 ALA A CA 1
ATOM 2032 C C . ALA A 1 262 ? -6.085 22.565 10.806 1.00 81.50 262 ALA A C 1
ATOM 2034 O O . ALA A 1 262 ? -6.888 22.359 11.721 1.00 81.50 262 ALA A O 1
ATOM 2035 N N . GLN A 1 263 ? -6.002 23.757 10.209 1.00 83.25 263 GLN A N 1
ATOM 2036 C CA . GLN A 1 263 ? -6.915 24.856 10.526 1.00 83.25 263 GLN A CA 1
ATOM 2037 C C . GLN A 1 263 ? -8.311 24.600 9.946 1.00 83.25 263 GLN A C 1
ATOM 2039 O O . GLN A 1 263 ? -9.293 24.659 10.691 1.00 83.25 263 GLN A O 1
ATOM 2044 N N . ALA A 1 264 ? -8.387 24.221 8.668 1.00 83.75 264 ALA A N 1
ATOM 2045 C CA . ALA A 1 264 ? -9.640 23.840 8.014 1.00 83.75 264 ALA A CA 1
ATOM 2046 C C . ALA A 1 264 ? -10.325 22.655 8.723 1.00 83.75 264 ALA A C 1
ATOM 2048 O O . ALA A 1 264 ? -11.547 22.612 8.880 1.00 83.75 264 ALA A O 1
ATOM 2049 N N . ASP A 1 265 ? -9.530 21.715 9.230 1.00 84.44 265 ASP A N 1
ATOM 2050 C CA . ASP A 1 265 ? -9.986 20.571 10.015 1.00 84.44 265 ASP A CA 1
ATOM 2051 C C . ASP A 1 265 ? -10.632 20.970 11.349 1.00 84.44 265 ASP A C 1
ATOM 2053 O O . ASP A 1 265 ? -11.670 20.424 11.734 1.00 84.44 265 ASP A O 1
ATOM 2057 N N . ARG A 1 266 ? -10.051 21.947 12.056 1.00 83.69 266 ARG A N 1
ATOM 2058 C CA . ARG A 1 266 ? -10.628 22.485 13.300 1.00 83.69 266 ARG A CA 1
ATOM 2059 C C . ARG A 1 266 ? -11.942 23.205 13.035 1.00 83.69 266 ARG A C 1
ATOM 2061 O O . ARG A 1 266 ? -12.862 23.095 13.842 1.00 83.69 266 ARG A O 1
ATOM 2068 N N . GLU A 1 267 ? -12.032 23.950 11.940 1.00 87.12 267 GLU A N 1
ATOM 2069 C CA . GLU A 1 267 ? -13.271 24.617 11.528 1.00 87.12 267 GLU A CA 1
ATOM 2070 C C . GLU A 1 267 ? -14.350 23.600 11.153 1.00 87.12 267 GLU A C 1
ATOM 2072 O O . GLU A 1 267 ? -15.479 23.704 11.625 1.00 87.12 267 GLU A O 1
ATOM 2077 N N . SER A 1 268 ? -13.982 22.551 10.420 1.00 86.00 268 SER A N 1
ATOM 2078 C CA . SER A 1 268 ? -14.889 21.458 10.058 1.00 86.00 268 SER A CA 1
ATOM 2079 C C . SER A 1 268 ? -15.426 20.710 11.285 1.00 86.00 268 SER A C 1
ATOM 2081 O O . SER A 1 268 ? -16.615 20.393 11.345 1.00 86.00 268 SER A O 1
ATOM 2083 N N . LEU A 1 269 ? -14.591 20.501 12.313 1.00 86.56 269 LEU A N 1
ATOM 2084 C CA . LEU A 1 269 ? -15.045 19.926 13.584 1.00 86.56 269 LEU A CA 1
ATOM 2085 C C . LEU A 1 269 ? -16.058 20.829 14.285 1.00 86.56 269 LEU A C 1
ATOM 2087 O O . LEU A 1 269 ? -17.077 20.352 14.777 1.00 86.56 269 LEU A O 1
ATOM 2091 N N . LYS A 1 270 ? -15.771 22.136 14.338 1.00 84.19 270 LYS A N 1
ATOM 2092 C CA . LYS A 1 270 ? -16.650 23.132 14.967 1.00 84.19 270 LYS A CA 1
ATOM 2093 C C . LYS A 1 270 ? -18.002 23.218 14.260 1.00 84.19 270 LYS A C 1
ATOM 2095 O O . LYS A 1 270 ? -19.017 23.378 14.925 1.00 84.19 270 LYS A O 1
ATOM 2100 N N . LEU A 1 271 ? -18.005 23.102 12.933 1.00 87.88 271 LEU A N 1
ATOM 2101 C CA . LEU A 1 271 ? -19.211 23.103 12.102 1.00 87.88 271 LEU A CA 1
ATOM 2102 C C . LEU A 1 271 ? -19.948 21.753 12.102 1.00 87.88 271 LEU A C 1
ATOM 2104 O O . LEU A 1 271 ? -21.040 21.660 11.550 1.00 87.88 271 LEU A O 1
ATOM 2108 N N . GLY A 1 272 ? -19.371 20.707 12.703 1.00 83.81 272 GLY A N 1
ATOM 2109 C CA . GLY A 1 272 ? -19.960 19.368 12.752 1.00 83.81 272 GLY A CA 1
ATOM 2110 C C . GLY A 1 272 ? -19.950 18.624 11.413 1.00 83.81 272 GLY A C 1
ATOM 2111 O O . GLY A 1 272 ? -20.655 17.629 11.265 1.00 83.81 272 GLY A O 1
ATOM 2112 N N . THR A 1 273 ? -19.166 19.080 10.431 1.00 84.69 273 THR A N 1
ATOM 2113 C CA . THR A 1 273 ? -19.041 18.416 9.121 1.00 84.69 273 THR A CA 1
ATOM 2114 C C . THR A 1 273 ? -18.061 17.241 9.150 1.00 84.69 273 THR A C 1
ATOM 2116 O O . THR A 1 273 ? -18.097 16.381 8.270 1.00 84.69 273 THR A O 1
ATOM 2119 N N . THR A 1 274 ? -17.206 17.166 10.173 1.00 85.62 274 THR A N 1
ATOM 2120 C CA . THR A 1 274 ? -16.285 16.050 10.423 1.00 85.62 274 THR A CA 1
ATOM 2121 C C . THR A 1 274 ? -16.408 15.540 11.858 1.00 85.62 274 THR A C 1
ATOM 2123 O O . THR A 1 274 ? -17.027 16.163 12.719 1.00 85.62 274 THR A O 1
ATOM 2126 N N . THR A 1 275 ? -15.835 14.364 12.130 1.00 84.50 275 THR A N 1
ATOM 2127 C CA . THR A 1 275 ? -15.851 13.750 13.466 1.00 84.50 275 THR A CA 1
ATOM 2128 C C . THR A 1 275 ? -14.463 13.748 14.097 1.00 84.50 275 THR A C 1
ATOM 2130 O O . THR A 1 275 ? -13.444 13.688 13.408 1.00 84.50 275 THR A O 1
ATOM 2133 N N . GLU A 1 276 ? -14.413 13.712 15.431 1.00 83.00 276 GLU A N 1
ATOM 2134 C CA . GLU A 1 276 ? -13.158 13.558 16.182 1.00 83.00 276 GLU A CA 1
ATOM 2135 C C . GLU A 1 276 ? -12.386 12.288 15.793 1.00 83.00 276 GLU A C 1
ATOM 2137 O O . GLU A 1 276 ? -11.162 12.270 15.869 1.00 83.00 276 GLU A O 1
ATOM 2142 N N . ALA A 1 277 ? -13.088 11.232 15.359 1.00 80.00 277 ALA A N 1
ATOM 2143 C CA . ALA A 1 277 ? -12.470 10.002 14.865 1.00 80.00 277 ALA A CA 1
ATOM 2144 C C . ALA A 1 277 ? -11.627 10.259 13.612 1.00 80.00 277 ALA A C 1
ATOM 2146 O O . ALA A 1 277 ? -10.460 9.877 13.563 1.00 80.00 277 ALA A O 1
ATOM 2147 N N . ILE A 1 278 ? -12.207 10.965 12.639 1.00 80.94 278 ILE A N 1
ATOM 2148 C CA . ILE A 1 278 ? -11.540 11.302 11.379 1.00 80.94 278 ILE A CA 1
ATOM 2149 C C . ILE A 1 278 ? -10.343 12.217 11.643 1.00 80.94 278 ILE A C 1
ATOM 2151 O O . ILE A 1 278 ? -9.296 12.039 11.034 1.00 80.94 278 ILE A O 1
ATOM 2155 N N . LEU A 1 279 ? -10.457 13.154 12.583 1.00 83.31 279 LEU A N 1
ATOM 2156 C CA . LEU A 1 279 ? -9.373 14.082 12.915 1.00 83.31 279 LEU A CA 1
ATOM 2157 C C . LEU A 1 279 ? -8.232 13.430 13.686 1.00 83.31 279 LEU A C 1
ATOM 2159 O O . LEU A 1 279 ? -7.069 13.687 13.383 1.00 83.31 279 LEU A O 1
ATOM 2163 N N . ALA A 1 280 ? -8.553 12.573 14.656 1.00 83.06 280 ALA A N 1
ATOM 2164 C CA . ALA A 1 280 ? -7.569 11.770 15.375 1.00 83.06 280 ALA A CA 1
ATOM 2165 C C . ALA A 1 280 ? -6.720 10.952 14.392 1.00 83.06 280 ALA A C 1
ATOM 2167 O O . ALA A 1 280 ? -5.488 10.973 14.441 1.00 83.06 280 ALA A O 1
ATOM 2168 N N . GLN A 1 281 ? -7.395 10.325 13.429 1.00 80.44 281 GLN A N 1
ATOM 2169 C CA . GLN A 1 281 ? -6.758 9.566 12.369 1.00 80.44 281 GLN A CA 1
ATOM 2170 C C . GLN A 1 281 ? -5.955 10.469 11.417 1.00 80.44 281 GLN A C 1
ATOM 2172 O O . GLN A 1 281 ? -4.788 10.194 11.142 1.00 80.44 281 GLN A O 1
ATOM 2177 N N . LYS A 1 282 ? -6.545 11.568 10.931 1.00 81.38 282 LYS A N 1
ATOM 2178 C CA . LYS A 1 282 ? -5.932 12.462 9.938 1.00 81.38 282 LYS A CA 1
ATOM 2179 C C . LYS A 1 282 ? -4.702 13.196 10.469 1.00 81.38 282 LYS A C 1
ATOM 2181 O O . LYS A 1 282 ? -3.744 13.376 9.727 1.00 81.38 282 LYS A O 1
ATOM 2186 N N . ASN A 1 283 ? -4.701 13.608 11.733 1.00 79.94 283 ASN A N 1
ATOM 2187 C CA . ASN A 1 283 ? -3.613 14.416 12.286 1.00 79.94 283 ASN A CA 1
ATOM 2188 C C . ASN A 1 283 ? -2.526 13.571 12.947 1.00 79.94 283 ASN A C 1
ATOM 2190 O O . ASN A 1 283 ? -1.341 13.882 12.791 1.00 79.94 283 ASN A O 1
ATOM 2194 N N . HIS A 1 284 ? -2.921 12.497 13.635 1.00 77.25 284 HIS A N 1
ATOM 2195 C CA . HIS A 1 284 ? -2.028 11.720 14.495 1.00 77.25 284 HIS A CA 1
ATOM 2196 C C . HIS A 1 284 ? -1.876 10.257 14.065 1.00 77.25 284 HIS A C 1
ATOM 2198 O O . HIS A 1 284 ? -0.982 9.586 14.564 1.00 77.25 284 HIS A O 1
ATOM 2204 N N . GLY A 1 285 ? -2.715 9.746 13.155 1.00 78.06 285 GLY A N 1
ATOM 2205 C CA . GLY A 1 285 ? -2.723 8.321 12.799 1.00 78.06 285 GLY A CA 1
ATOM 2206 C C . GLY A 1 285 ? -3.165 7.408 13.948 1.00 78.06 285 GLY A C 1
ATOM 2207 O O . GLY A 1 285 ? -2.896 6.212 13.915 1.00 78.06 285 GLY A O 1
ATOM 2208 N N . LEU A 1 286 ? -3.817 7.970 14.971 1.00 80.50 286 LEU A N 1
ATOM 2209 C CA . LEU A 1 286 ? -4.227 7.269 16.186 1.00 80.50 286 LEU A CA 1
ATOM 2210 C C . LEU A 1 286 ? -5.747 7.149 16.260 1.00 80.50 286 LEU A C 1
ATOM 2212 O O . LEU A 1 286 ? -6.494 7.958 15.703 1.00 80.50 286 LEU A O 1
ATOM 2216 N N . HIS A 1 287 ? -6.219 6.153 17.006 1.00 83.00 287 HIS A N 1
ATOM 2217 C CA . HIS A 1 287 ? -7.641 6.004 17.282 1.00 83.00 287 HIS A CA 1
ATOM 2218 C C . HIS A 1 287 ? -8.110 7.048 18.312 1.00 83.00 287 HIS A C 1
ATOM 2220 O O . HIS A 1 287 ? -7.431 7.313 19.306 1.00 83.00 287 HIS A O 1
ATOM 2226 N N . ARG A 1 288 ? -9.315 7.615 18.141 1.00 83.06 288 ARG A N 1
ATOM 2227 C CA . ARG A 1 288 ? -9.820 8.695 19.020 1.00 83.06 288 ARG A CA 1
ATOM 2228 C C . ARG A 1 288 ? -9.807 8.346 20.509 1.00 83.06 288 ARG A C 1
ATOM 2230 O O . ARG A 1 288 ? -9.550 9.215 21.337 1.00 83.06 288 ARG A O 1
ATOM 2237 N N . ASN A 1 289 ? -10.099 7.091 20.860 1.00 82.75 289 ASN A N 1
ATOM 2238 C CA . ASN A 1 289 ? -10.192 6.685 22.263 1.00 82.75 289 ASN A CA 1
ATOM 2239 C C . ASN A 1 289 ? -8.807 6.644 22.912 1.00 82.75 289 ASN A C 1
ATOM 2241 O O . ASN A 1 289 ? -8.692 6.903 24.104 1.00 82.75 289 ASN A O 1
ATOM 2245 N N . GLU A 1 290 ? -7.767 6.359 22.131 1.00 82.25 290 GLU A N 1
ATOM 2246 C CA . GLU A 1 290 ? -6.389 6.388 22.602 1.00 82.25 290 GLU A CA 1
ATOM 2247 C C . GLU A 1 290 ? -5.959 7.821 22.904 1.00 82.25 290 GLU A C 1
ATOM 2249 O O . GLU A 1 290 ? -5.504 8.088 24.012 1.00 82.25 290 GLU A O 1
ATOM 2254 N N . ILE A 1 291 ? -6.241 8.764 21.995 1.00 84.00 291 ILE A N 1
ATOM 2255 C CA . ILE A 1 291 ? -5.991 10.194 22.232 1.00 84.00 291 ILE A CA 1
ATOM 2256 C C . ILE A 1 291 ? -6.747 10.677 23.472 1.00 84.00 291 ILE A C 1
ATOM 2258 O O . ILE A 1 291 ? -6.172 11.347 24.323 1.00 84.00 291 ILE A O 1
ATOM 2262 N N . LYS A 1 292 ? -8.028 10.315 23.619 1.00 85.56 292 LYS A N 1
ATOM 2263 C CA . LYS A 1 292 ? -8.815 10.681 24.808 1.00 85.56 292 LYS A CA 1
ATOM 2264 C C . LYS A 1 292 ? -8.238 10.085 26.088 1.00 85.56 292 LYS A C 1
ATOM 2266 O O . LYS A 1 292 ? -8.225 10.768 27.107 1.00 85.56 292 LYS A O 1
ATOM 2271 N N . ARG A 1 293 ? -7.760 8.838 26.045 1.00 84.88 293 ARG A N 1
ATOM 2272 C CA . ARG A 1 293 ? -7.143 8.169 27.196 1.00 84.88 293 ARG A CA 1
ATOM 2273 C C . ARG A 1 293 ? -5.837 8.848 27.597 1.00 84.88 293 ARG A C 1
ATOM 2275 O O . ARG A 1 293 ? -5.681 9.157 28.772 1.00 84.88 293 ARG A O 1
ATOM 2282 N N . ILE A 1 294 ? -4.953 9.104 26.631 1.00 85.94 294 ILE A N 1
ATOM 2283 C CA . ILE A 1 294 ? -3.678 9.801 26.845 1.00 85.94 294 ILE A CA 1
ATOM 2284 C C . ILE A 1 294 ? -3.951 11.194 27.406 1.00 85.94 294 ILE A C 1
ATOM 2286 O O . ILE A 1 294 ? -3.478 11.517 28.486 1.00 85.94 294 ILE A O 1
ATOM 2290 N N . ARG A 1 295 ? -4.837 11.962 26.766 1.00 85.94 295 ARG A N 1
ATOM 2291 C CA . ARG A 1 295 ? -5.207 13.304 27.222 1.00 85.94 295 ARG A CA 1
ATOM 2292 C C . ARG A 1 295 ? -5.799 13.307 28.632 1.00 85.94 295 ARG A C 1
ATOM 2294 O O . ARG A 1 295 ? -5.528 14.207 29.417 1.00 85.94 295 ARG A O 1
ATOM 2301 N N . ALA A 1 296 ? -6.624 12.318 28.976 1.00 86.19 296 ALA A N 1
ATOM 2302 C CA . ALA A 1 296 ? -7.165 12.192 30.328 1.00 86.19 296 ALA A CA 1
ATOM 2303 C C . ALA A 1 296 ? -6.075 11.874 31.363 1.00 86.19 296 ALA A C 1
ATOM 2305 O O . ALA A 1 296 ? -6.181 12.320 32.504 1.00 86.19 296 ALA A O 1
ATOM 2306 N N . GLN A 1 297 ? -5.051 11.113 30.978 1.00 87.44 297 GLN A N 1
ATOM 2307 C CA . GLN A 1 297 ? -3.896 10.822 31.820 1.00 87.44 297 GLN A CA 1
ATOM 2308 C C . GLN A 1 297 ? -3.011 12.064 31.990 1.00 87.44 297 GLN A C 1
ATOM 2310 O O . GLN A 1 297 ? -2.791 12.472 33.123 1.00 87.44 297 GLN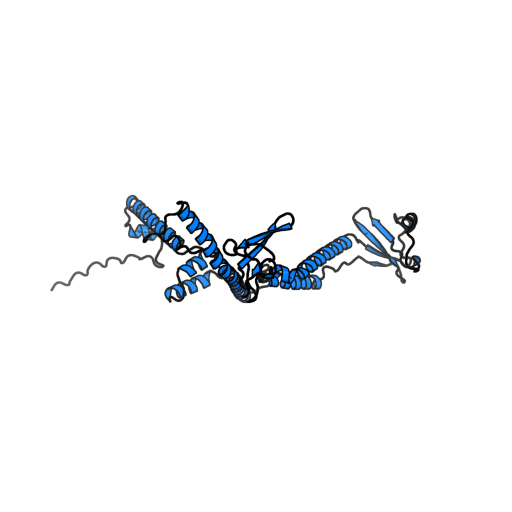 A O 1
ATOM 2315 N N . GLU A 1 298 ? -2.654 12.744 30.898 1.00 86.75 298 GLU A N 1
ATOM 2316 C CA . GLU A 1 298 ? -1.912 14.014 30.915 1.00 86.75 298 GLU A CA 1
ATOM 2317 C C . GLU A 1 298 ? -2.594 15.061 31.805 1.00 86.75 298 GLU A C 1
ATOM 2319 O O . GLU A 1 298 ? -1.949 15.706 32.624 1.00 86.75 298 GLU A O 1
ATOM 2324 N N . ILE A 1 299 ? -3.925 15.197 31.723 1.00 86.12 299 ILE A N 1
ATOM 2325 C CA . ILE A 1 299 ? -4.677 16.116 32.592 1.00 86.12 299 ILE A CA 1
ATOM 2326 C C . ILE A 1 299 ? -4.520 15.745 34.074 1.00 86.12 299 ILE A C 1
ATOM 2328 O O . ILE A 1 299 ? -4.382 16.638 34.908 1.00 86.12 299 ILE A O 1
ATOM 2332 N N . ARG A 1 300 ? -4.563 14.454 34.425 1.00 87.50 300 ARG A N 1
ATOM 2333 C CA . ARG A 1 300 ? -4.395 14.009 35.819 1.00 87.50 300 ARG A CA 1
ATOM 2334 C C . ARG A 1 300 ? -2.978 14.267 36.312 1.00 87.50 300 ARG A C 1
ATOM 2336 O O . ARG A 1 300 ? -2.826 14.764 37.426 1.00 87.50 300 ARG A O 1
ATOM 2343 N N . ASP A 1 301 ? -1.988 13.982 35.477 1.00 87.75 301 ASP A N 1
ATOM 2344 C CA . ASP A 1 301 ? -0.575 14.173 35.793 1.00 87.75 301 ASP A CA 1
ATOM 2345 C C . ASP A 1 301 ? -0.266 15.667 35.974 1.00 87.75 301 ASP A C 1
ATOM 2347 O O . ASP A 1 301 ? 0.323 16.058 36.980 1.00 87.75 301 ASP A O 1
ATOM 2351 N N . ASN A 1 302 ? -0.790 16.527 35.094 1.00 86.00 302 ASN A N 1
ATOM 2352 C CA . ASN A 1 302 ? -0.661 17.981 35.208 1.00 86.00 302 ASN A CA 1
ATOM 2353 C C . ASN A 1 302 ? -1.328 18.531 36.473 1.00 86.00 302 ASN A C 1
ATOM 2355 O O . ASN A 1 302 ? -0.784 19.425 37.115 1.00 86.00 302 ASN A O 1
ATOM 2359 N N . ILE A 1 303 ? -2.492 18.003 36.867 1.00 87.12 303 ILE A N 1
ATOM 2360 C CA . ILE A 1 303 ? -3.149 18.396 38.124 1.00 87.12 303 ILE A CA 1
ATOM 2361 C C . ILE A 1 303 ? -2.325 17.945 39.336 1.00 87.12 303 ILE A C 1
ATOM 2363 O O . ILE A 1 303 ? -2.220 18.697 40.304 1.00 87.12 303 ILE A O 1
ATOM 2367 N N . ALA A 1 304 ? -1.752 16.741 39.306 1.00 88.06 304 ALA A N 1
ATOM 2368 C CA . ALA A 1 304 ? -0.903 16.243 40.385 1.00 88.06 304 ALA A CA 1
ATOM 2369 C C . ALA A 1 304 ? 0.370 17.093 40.535 1.00 88.06 304 ALA A C 1
ATOM 2371 O O . ALA A 1 304 ? 0.699 17.513 41.642 1.00 88.06 304 ALA A O 1
ATOM 2372 N N . LEU A 1 305 ? 1.016 17.423 39.415 1.00 85.44 305 LEU A N 1
ATOM 2373 C CA . LEU A 1 305 ? 2.207 18.268 39.364 1.00 85.44 305 LEU A CA 1
ATOM 2374 C C . LEU A 1 305 ? 1.895 19.712 39.792 1.00 85.44 305 LEU A C 1
ATOM 2376 O O . LEU A 1 305 ? 2.635 20.317 40.561 1.00 85.44 305 LEU A O 1
ATOM 2380 N N . ALA A 1 306 ? 0.758 20.268 39.371 1.00 85.62 306 ALA A N 1
ATOM 2381 C CA . ALA A 1 306 ? 0.346 21.600 39.805 1.00 85.62 306 ALA A CA 1
ATOM 2382 C C . ALA A 1 306 ? 0.106 21.674 41.319 1.00 85.62 306 ALA A C 1
ATOM 2384 O O . ALA A 1 306 ? 0.415 22.696 41.930 1.00 85.62 306 ALA A O 1
ATOM 2385 N N . LYS A 1 307 ? -0.420 20.602 41.927 1.00 88.31 307 LYS A N 1
ATOM 2386 C CA . LYS A 1 307 ? -0.589 20.513 43.382 1.00 88.31 307 LYS A CA 1
ATOM 2387 C C . LYS A 1 307 ? 0.752 20.465 44.108 1.00 88.31 307 LYS A C 1
ATOM 2389 O O . LYS A 1 307 ? 0.918 21.230 45.050 1.00 88.31 307 LYS A O 1
ATOM 2394 N N . SER A 1 308 ? 1.710 19.659 43.643 1.00 86.12 308 SER A N 1
ATOM 2395 C CA . SER A 1 308 ? 3.037 19.607 44.273 1.00 86.12 308 SER A CA 1
ATOM 2396 C C . SER A 1 308 ? 3.758 20.955 44.185 1.00 86.12 308 SER A C 1
ATOM 2398 O O . SER A 1 308 ? 4.282 21.440 45.180 1.00 86.12 308 SER A O 1
ATOM 2400 N N . ILE A 1 309 ? 3.697 21.630 43.030 1.00 84.50 309 ILE A N 1
ATOM 2401 C CA . ILE A 1 309 ? 4.280 22.972 42.878 1.00 84.50 309 ILE A CA 1
ATOM 2402 C C . ILE A 1 309 ? 3.564 23.991 43.769 1.00 84.50 309 ILE A C 1
ATOM 2404 O O . ILE A 1 309 ? 4.222 24.840 44.363 1.00 84.50 309 ILE A O 1
ATOM 2408 N N . ALA A 1 310 ? 2.233 23.946 43.874 1.00 87.88 310 ALA A N 1
ATOM 2409 C CA . ALA A 1 310 ? 1.484 24.854 44.744 1.00 87.88 310 ALA A CA 1
ATOM 2410 C C . ALA A 1 310 ? 1.857 24.671 46.227 1.00 87.88 310 ALA A C 1
ATOM 2412 O O . ALA A 1 310 ? 1.993 25.660 46.945 1.00 87.88 310 ALA A O 1
ATOM 2413 N N . GLU A 1 311 ? 2.077 23.428 46.667 1.00 86.44 311 GLU A N 1
ATOM 2414 C CA . GLU A 1 311 ? 2.546 23.107 48.021 1.00 86.44 311 GLU A CA 1
ATOM 2415 C C . GLU A 1 311 ? 3.973 23.620 48.280 1.00 86.44 311 GLU A C 1
ATOM 2417 O O . GLU A 1 311 ? 4.234 24.183 49.340 1.00 86.44 311 GLU A O 1
ATOM 2422 N N . GLU A 1 312 ? 4.881 23.495 47.308 1.00 84.88 312 GLU A N 1
ATOM 2423 C CA . GLU A 1 312 ? 6.279 23.935 47.439 1.00 84.88 312 GLU A CA 1
ATOM 2424 C C . GLU A 1 312 ? 6.461 25.458 47.329 1.00 84.88 312 GLU A C 1
ATOM 2426 O O . GLU A 1 312 ? 7.318 26.039 47.993 1.00 84.88 312 GLU A O 1
ATOM 2431 N N . SER A 1 313 ? 5.672 26.117 46.478 1.00 79.75 313 SER A N 1
ATOM 2432 C CA . SER A 1 313 ? 5.851 27.536 46.131 1.00 79.75 313 SER A CA 1
ATOM 2433 C C . SER A 1 313 ? 4.855 28.483 46.804 1.00 79.75 313 SER A C 1
ATOM 2435 O O . SER A 1 313 ? 5.033 29.700 46.739 1.00 79.75 313 SER A O 1
ATOM 2437 N N . GLY A 1 314 ? 3.792 27.957 47.424 1.00 81.69 314 GLY A N 1
ATOM 2438 C CA . GLY A 1 314 ? 2.713 28.749 48.025 1.00 81.69 314 GLY A CA 1
ATOM 2439 C C . GLY A 1 314 ? 1.859 29.525 47.012 1.00 81.69 314 GLY A C 1
ATOM 2440 O O . GLY A 1 314 ? 1.062 30.381 47.403 1.00 81.69 314 GLY A O 1
ATOM 2441 N N . LEU A 1 315 ? 2.023 29.265 45.711 1.00 83.94 315 LEU A N 1
ATOM 2442 C CA . LEU A 1 315 ? 1.233 29.888 44.653 1.00 83.94 315 LEU A CA 1
ATOM 2443 C C . LEU A 1 315 ? -0.156 29.231 44.533 1.00 83.94 315 LEU A C 1
ATOM 2445 O O . LEU A 1 315 ? -0.296 28.029 44.766 1.00 83.94 315 LEU A O 1
ATOM 2449 N N . PRO A 1 316 ? -1.199 29.979 44.122 1.00 84.81 316 PRO A N 1
ATOM 2450 C CA . PRO A 1 316 ? -2.516 29.403 43.862 1.00 84.81 316 PRO A CA 1
ATOM 2451 C C . PRO A 1 316 ? -2.458 28.316 42.780 1.00 84.81 316 PRO A C 1
ATOM 2453 O O . PRO A 1 316 ? -1.824 28.505 41.742 1.00 84.81 316 PRO A O 1
ATOM 2456 N N . LEU A 1 317 ? -3.191 27.214 42.980 1.00 79.19 317 LEU A N 1
ATOM 2457 C CA . LEU A 1 317 ? -3.230 26.066 42.059 1.00 79.19 317 LEU A CA 1
ATOM 2458 C C . LEU A 1 317 ? -3.551 26.467 40.609 1.00 79.19 317 LEU A C 1
ATOM 2460 O O . LEU A 1 317 ? -2.962 25.930 39.673 1.00 79.19 317 LEU A O 1
ATOM 2464 N N . GLU A 1 318 ? -4.456 27.430 40.423 1.00 79.25 318 GLU A N 1
ATOM 2465 C CA . GLU A 1 318 ? -4.821 27.967 39.106 1.00 79.25 318 GLU A CA 1
ATOM 2466 C C . GLU A 1 318 ? -3.614 28.588 38.395 1.00 79.25 318 GLU A C 1
ATOM 2468 O O . GLU A 1 318 ? -3.401 28.348 37.209 1.00 79.25 318 GLU A O 1
ATOM 2473 N N . ARG A 1 319 ? -2.764 29.311 39.136 1.00 76.19 319 ARG A N 1
ATOM 2474 C CA . ARG A 1 319 ? -1.557 29.928 38.588 1.00 76.19 319 ARG A CA 1
ATOM 2475 C C . ARG A 1 319 ? -0.507 28.886 38.217 1.00 76.19 319 ARG A C 1
ATOM 2477 O O . ARG A 1 319 ? 0.150 29.033 37.190 1.00 76.19 319 ARG A O 1
ATOM 2484 N N . CYS A 1 320 ? -0.362 27.831 39.016 1.00 76.25 320 CYS A N 1
ATOM 2485 C CA . CYS A 1 320 ? 0.547 26.731 38.700 1.00 76.25 320 CYS A CA 1
ATOM 2486 C C . CYS A 1 320 ? 0.082 25.957 37.458 1.00 76.25 320 CYS A C 1
ATOM 2488 O O . CYS A 1 320 ? 0.899 25.656 36.593 1.00 76.25 320 CYS A O 1
ATOM 2490 N N . LEU A 1 321 ? -1.224 25.706 37.317 1.00 80.56 321 LEU A N 1
ATOM 2491 C CA . LEU A 1 321 ? -1.792 25.073 36.121 1.00 80.56 321 LEU A CA 1
ATOM 2492 C C . LEU A 1 321 ? -1.567 25.909 34.851 1.00 80.56 321 LEU A C 1
ATOM 2494 O O . LEU A 1 321 ? -1.208 25.346 33.819 1.00 80.56 321 LEU A O 1
ATOM 2498 N N . GLU A 1 322 ? -1.725 27.234 34.923 1.00 79.25 322 GLU A N 1
ATOM 2499 C CA . GLU A 1 322 ? -1.440 28.141 33.798 1.00 79.25 322 GLU A CA 1
ATOM 2500 C C . GLU A 1 322 ? 0.037 28.148 33.379 1.00 79.25 322 GLU A C 1
ATOM 2502 O O . GLU A 1 322 ? 0.343 28.310 32.198 1.00 79.25 322 GLU A O 1
ATOM 2507 N N . LEU A 1 323 ? 0.955 28.011 34.341 1.00 75.50 323 LEU A N 1
ATOM 2508 C CA . LEU A 1 323 ? 2.394 27.968 34.073 1.00 75.50 323 LEU A CA 1
ATOM 2509 C C . LEU A 1 323 ? 2.827 26.633 33.451 1.00 75.50 323 LEU A C 1
ATOM 2511 O O . LEU A 1 323 ? 3.794 26.612 32.693 1.00 75.50 323 LEU A O 1
ATOM 2515 N N . ILE A 1 324 ? 2.111 25.545 33.751 1.00 78.06 324 ILE A N 1
ATOM 2516 C CA . ILE A 1 324 ? 2.366 24.210 33.193 1.00 78.06 324 ILE A CA 1
ATOM 2517 C C . ILE A 1 324 ? 1.824 24.100 31.759 1.00 78.06 324 ILE A C 1
ATOM 2519 O O . ILE A 1 324 ? 2.518 23.595 30.881 1.00 78.06 324 ILE A O 1
ATOM 2523 N N . GLU A 1 325 ? 0.615 24.601 31.489 1.00 71.62 325 GLU A N 1
ATOM 2524 C CA . GLU A 1 325 ? 0.033 24.626 30.141 1.00 71.62 325 GLU A CA 1
ATOM 2525 C C . GLU A 1 325 ? -0.679 25.957 29.859 1.00 71.62 325 GLU A C 1
ATOM 2527 O O . GLU A 1 325 ? -1.730 26.258 30.432 1.00 71.62 325 GLU A O 1
ATOM 2532 N N . GLN A 1 326 ? -0.190 26.717 28.875 1.00 64.62 326 GLN A N 1
ATOM 2533 C CA . GLN A 1 326 ? -0.926 27.865 28.339 1.00 64.62 326 GLN A CA 1
ATOM 2534 C C . GLN A 1 326 ? -2.118 27.389 27.499 1.00 64.62 326 GLN A C 1
ATOM 2536 O O . GLN A 1 326 ? -2.008 27.121 26.303 1.00 64.62 326 GLN A O 1
ATOM 2541 N N . ARG A 1 327 ? -3.286 27.275 28.139 1.00 58.50 327 ARG A N 1
ATOM 2542 C CA . ARG A 1 327 ? -4.539 26.848 27.489 1.00 58.50 327 ARG A CA 1
ATOM 2543 C C . ARG A 1 327 ? -5.312 27.981 26.817 1.00 58.50 327 ARG A C 1
ATOM 2545 O O . ARG A 1 327 ? -6.176 27.707 25.984 1.00 58.50 327 ARG A O 1
ATOM 2552 N N . SER A 1 328 ? -5.008 29.233 27.143 1.00 54.50 328 SER A N 1
ATOM 2553 C CA . SER A 1 328 ? -5.592 30.415 26.510 1.00 54.50 328 SER A CA 1
ATOM 2554 C C . SER A 1 328 ? -4.520 31.208 25.747 1.00 54.50 328 SER A C 1
ATOM 2556 O O . SER A 1 328 ? -3.422 31.396 26.269 1.00 54.50 328 SER A O 1
ATOM 2558 N N . PRO A 1 329 ? -4.824 31.720 24.534 1.00 51.44 329 PRO A N 1
ATOM 2559 C CA . PRO A 1 329 ? -3.903 32.577 23.776 1.00 51.44 329 PRO A CA 1
ATOM 2560 C C . PRO A 1 329 ? -3.511 33.851 24.533 1.00 51.44 329 PRO A C 1
ATOM 2562 O O . PRO A 1 329 ? -2.433 34.391 24.318 1.00 51.44 329 PRO A O 1
ATOM 2565 N N . ASN A 1 330 ? -4.388 34.303 25.435 1.00 50.22 330 ASN A N 1
ATOM 2566 C CA . ASN A 1 330 ? -4.108 35.363 26.387 1.00 50.22 330 ASN A CA 1
ATOM 2567 C C . ASN A 1 330 ? -4.089 34.759 27.797 1.00 50.22 330 ASN A C 1
ATOM 2569 O O . ASN A 1 330 ? -5.118 34.211 28.211 1.00 50.22 330 ASN A O 1
ATOM 2573 N N . PRO A 1 331 ? -2.985 34.856 28.558 1.00 45.56 331 PRO A N 1
ATOM 2574 C CA . PRO A 1 331 ? -3.040 34.600 29.992 1.00 45.56 331 PRO A CA 1
ATOM 2575 C C . PRO A 1 331 ? -4.061 35.565 30.603 1.00 45.56 331 PRO A C 1
ATOM 2577 O O . PRO A 1 331 ? -4.121 36.730 30.195 1.00 45.56 331 PRO A O 1
ATOM 2580 N N . ILE A 1 332 ? -4.887 35.101 31.545 1.00 49.94 332 ILE A N 1
ATOM 2581 C CA . ILE A 1 332 ? -5.799 35.979 32.283 1.00 49.94 332 ILE A CA 1
ATOM 2582 C C . ILE A 1 332 ? -4.912 36.875 33.148 1.00 49.94 332 ILE A C 1
ATOM 2584 O O . ILE A 1 332 ? -4.558 36.557 34.280 1.00 49.94 332 ILE A O 1
ATOM 2588 N N . ALA A 1 333 ? -4.475 37.997 32.580 1.00 44.44 333 ALA A N 1
ATOM 2589 C CA . ALA A 1 333 ? -3.864 39.064 33.338 1.00 44.44 333 ALA A CA 1
ATOM 2590 C C . ALA A 1 333 ? -4.929 39.532 34.328 1.00 44.44 333 ALA A C 1
ATOM 2592 O O . ALA A 1 333 ? -5.954 40.079 33.926 1.00 44.44 333 ALA A O 1
ATOM 2593 N N . GLN A 1 334 ? -4.697 39.186 35.595 1.00 43.81 334 GLN A N 1
ATOM 2594 C CA . GLN A 1 334 ? -5.392 39.617 36.801 1.00 43.81 334 GLN A CA 1
ATOM 2595 C C . GLN A 1 334 ? -6.393 40.744 36.530 1.00 43.81 334 GLN A C 1
ATOM 2597 O O . GLN A 1 334 ? -6.000 41.880 36.254 1.00 43.81 334 GLN A O 1
ATOM 2602 N N . GLN A 1 335 ? -7.689 40.455 36.668 1.00 42.03 335 GLN A N 1
ATOM 2603 C CA . GLN A 1 335 ? -8.638 41.511 36.993 1.00 42.03 335 GLN A CA 1
ATOM 2604 C C . GLN A 1 335 ? -8.175 42.093 38.329 1.00 42.03 335 GLN A C 1
ATOM 2606 O O . GLN A 1 335 ? -8.446 41.539 39.393 1.00 42.03 335 GLN A O 1
ATOM 2611 N N . GLN A 1 336 ? -7.388 43.167 38.261 1.00 42.00 336 GLN A N 1
ATOM 2612 C CA . GLN A 1 336 ? -7.022 43.963 39.416 1.00 42.00 336 GLN A CA 1
ATOM 2613 C C . GLN A 1 336 ? -8.323 44.319 40.126 1.00 42.00 336 GLN A C 1
ATOM 2615 O O . GLN A 1 336 ? -9.223 44.920 39.533 1.00 42.00 336 GLN A O 1
ATOM 2620 N N . GLN A 1 337 ? -8.431 43.883 41.378 1.00 40.09 337 GLN A N 1
ATOM 2621 C CA . GLN A 1 337 ? -9.505 44.253 42.282 1.00 40.09 337 GLN A CA 1
ATOM 2622 C C . GLN A 1 337 ? -9.640 45.778 42.245 1.00 40.09 337 GLN A C 1
ATOM 2624 O O . GLN A 1 337 ? -8.784 46.497 42.758 1.00 40.09 337 GLN A O 1
ATOM 2629 N N . LYS A 1 338 ? -10.698 46.288 41.604 1.00 34.09 338 LYS A N 1
ATOM 2630 C CA . LYS A 1 338 ? -11.093 47.688 41.764 1.00 34.09 338 LYS A CA 1
ATOM 2631 C C . LYS A 1 338 ? -11.413 47.878 43.250 1.00 34.09 338 LYS A C 1
ATOM 2633 O O . LYS A 1 338 ? -12.318 47.194 43.732 1.00 34.09 338 LYS A O 1
ATOM 2638 N N . PRO A 1 339 ? -10.722 48.761 43.992 1.00 37.72 339 PRO A N 1
ATOM 2639 C CA . PRO A 1 339 ? -11.145 49.078 45.345 1.00 37.72 339 PRO A CA 1
ATOM 2640 C C . PRO A 1 339 ? -12.552 49.682 45.285 1.00 37.72 339 PRO A C 1
ATOM 2642 O O . PRO A 1 339 ? -12.831 50.547 44.450 1.00 37.72 339 PRO A O 1
ATOM 2645 N N . ALA A 1 340 ? -13.441 49.171 46.139 1.00 41.12 340 ALA A N 1
ATOM 2646 C CA . ALA A 1 340 ? -14.822 49.613 46.251 1.00 41.12 340 ALA A CA 1
ATOM 2647 C C . ALA A 1 340 ? -14.878 51.142 46.390 1.00 41.12 340 ALA A C 1
ATOM 2649 O O . ALA A 1 340 ? -14.235 51.725 47.266 1.00 41.12 340 ALA A O 1
ATOM 2650 N N . ALA A 1 341 ? -15.631 51.787 45.499 1.00 41.56 341 ALA A N 1
ATOM 2651 C CA . ALA A 1 341 ? -15.917 53.207 45.592 1.00 41.56 341 ALA A CA 1
ATOM 2652 C C . ALA A 1 341 ? -16.588 53.480 46.947 1.00 41.56 341 ALA A C 1
ATOM 2654 O O . ALA A 1 341 ? -17.639 52.916 47.245 1.00 41.56 341 ALA A O 1
ATOM 2655 N N . LYS A 1 342 ? -15.957 54.320 47.774 1.00 46.75 342 LYS A N 1
ATOM 2656 C CA . LYS A 1 342 ? -16.573 54.859 48.989 1.00 46.75 342 LYS A CA 1
ATOM 2657 C C . LYS A 1 342 ? -17.847 55.609 48.592 1.00 46.75 342 LYS A C 1
ATOM 2659 O O . LYS A 1 342 ? -17.793 56.491 47.735 1.00 46.75 342 LYS A O 1
ATOM 2664 N N . GLU A 1 343 ? -18.966 55.246 49.209 1.00 41.41 343 GLU A N 1
ATOM 2665 C CA . GLU A 1 343 ? -20.236 55.964 49.093 1.00 41.41 343 GLU A CA 1
ATOM 2666 C C . GLU A 1 343 ? -20.066 57.435 49.521 1.00 41.41 343 GLU A C 1
ATOM 2668 O O . GLU A 1 343 ? -19.371 57.707 50.507 1.00 41.41 343 GLU A O 1
ATOM 2673 N N . PRO A 1 344 ? -20.682 58.404 48.820 1.00 42.06 344 PRO A N 1
ATOM 2674 C CA . PRO A 1 344 ? -20.719 59.780 49.289 1.00 42.06 344 PRO A CA 1
ATOM 2675 C C . PRO A 1 344 ? -21.698 59.905 50.466 1.00 42.06 344 PRO A C 1
ATOM 2677 O O . PRO A 1 344 ? -22.875 59.561 50.354 1.00 42.06 344 PRO A O 1
ATOM 2680 N N . ALA A 1 345 ? -21.194 60.408 51.595 1.00 47.09 345 ALA A N 1
ATOM 2681 C CA . ALA A 1 345 ? -21.997 60.773 52.756 1.00 47.09 345 ALA A CA 1
ATOM 2682 C C . ALA A 1 345 ? -23.012 61.874 52.394 1.00 47.09 345 ALA A C 1
ATOM 2684 O O . ALA A 1 345 ? -22.677 62.814 51.669 1.00 47.09 345 ALA A O 1
ATOM 2685 N N . LYS A 1 346 ? -24.243 61.717 52.893 1.00 42.12 346 LYS A N 1
ATOM 2686 C CA . LYS A 1 346 ? -25.310 62.726 52.867 1.00 42.12 346 LYS A CA 1
ATOM 2687 C C . LYS A 1 346 ? -25.067 63.831 53.884 1.00 42.12 346 LYS A C 1
ATOM 2689 O O . LYS A 1 346 ? -24.536 63.500 54.969 1.00 42.12 346 LYS A O 1
#